Protein AF-B7R3P3-F1 (afdb_monomer)

Foldseek 3Di:
DFPLVLLLVLCVLLPAHSVLLSVLVVLCPPPLRVCQAVCLLPPPLNVQLLLVQLVVDDQVVSLVVQLVVCVPDDPVSNVQSNCQPHPPHPSNNVSLVVLCVVPNNSSSLSSLSVVLLVVLLVCVLLLDDLVRSCVLLQNDDDDDDDDRSSNVSNCVSCVSSVNSVSCNVCVVVSSVSSCVRDPDDPVSVVVSVLLNVLLVLLVVQQFQWKAWPQDIDGSSVRLVVVQVVLVPPLKTKMWTFHQQQKWFFDADPLDTDCWTAGPVGPGTDHVVVSCVVQDVVVQKDKHWDDDPSRGIMMTITHIDMDRDSCVSNVVVVVVPDDD

pLDDT: mean 86.65, std 12.47, range [34.06, 96.94]

Radius of gyration: 23.01 Å; Cα contacts (8 Å, |Δi|>4): 439; chains: 1; bounding box: 55×38×65 Å

Structure (mmCIF, N/CA/C/O backbone):
data_AF-B7R3P3-F1
#
_entry.id   AF-B7R3P3-F1
#
loop_
_atom_site.group_PDB
_atom_site.id
_atom_site.type_symbol
_atom_site.label_atom_id
_atom_site.label_alt_id
_atom_site.label_comp_id
_atom_site.label_asym_id
_atom_site.label_entity_id
_atom_site.label_seq_id
_atom_site.pdbx_PDB_ins_code
_atom_site.Cartn_x
_atom_site.Cartn_y
_atom_site.Cartn_z
_atom_site.occupancy
_atom_site.B_iso_or_equiv
_atom_site.auth_seq_id
_atom_site.auth_comp_id
_atom_site.auth_asym_id
_atom_site.auth_atom_id
_atom_site.pdbx_PDB_model_num
ATOM 1 N N . MET A 1 1 ? -7.051 -6.362 -10.552 1.00 58.44 1 MET A N 1
ATOM 2 C CA . MET A 1 1 ? -6.124 -5.939 -11.603 1.00 58.44 1 MET A CA 1
ATOM 3 C C . MET A 1 1 ? -6.941 -5.209 -12.633 1.00 58.44 1 MET A C 1
ATOM 5 O O . MET A 1 1 ? -7.932 -5.800 -13.081 1.00 58.44 1 MET A O 1
ATOM 9 N N . PRO A 1 2 ? -6.604 -3.967 -12.997 1.00 58.88 2 PRO A N 1
ATOM 10 C CA . PRO A 1 2 ? -7.243 -3.290 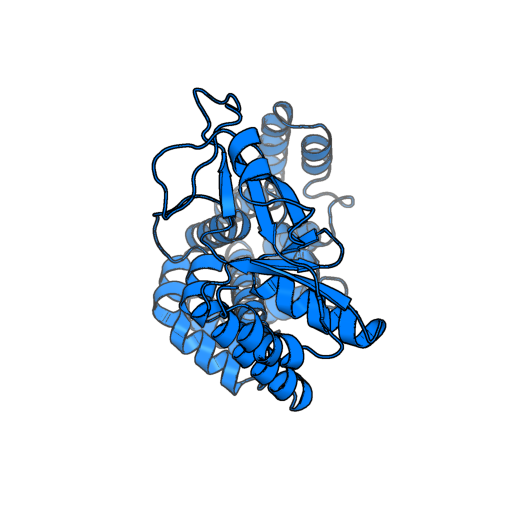-14.110 1.00 58.88 2 PRO A CA 1
ATOM 11 C C . PRO A 1 2 ? -7.157 -4.142 -15.381 1.00 58.88 2 PRO A C 1
ATOM 13 O O . PRO A 1 2 ? -6.350 -5.060 -15.488 1.00 58.88 2 PRO A O 1
ATOM 16 N N . SER A 1 3 ? -8.040 -3.911 -16.352 1.00 80.44 3 SER A N 1
ATOM 17 C CA . SER A 1 3 ? -7.885 -4.589 -17.647 1.00 80.44 3 SER A CA 1
ATOM 18 C C . SER A 1 3 ? -6.592 -4.131 -18.329 1.00 80.44 3 SER A C 1
ATOM 20 O O . SER A 1 3 ? -6.292 -2.940 -18.249 1.00 80.44 3 SER A O 1
ATOM 22 N N . HIS A 1 4 ? -5.934 -4.995 -19.109 1.00 85.25 4 HIS A N 1
ATOM 23 C CA . HIS A 1 4 ? -4.805 -4.611 -19.981 1.00 85.25 4 HIS A CA 1
ATOM 24 C C . HIS A 1 4 ? -5.123 -3.388 -20.852 1.00 85.25 4 HIS A C 1
ATOM 26 O O . HIS A 1 4 ? -4.283 -2.523 -21.058 1.00 85.25 4 HIS A O 1
ATOM 32 N N . LYS A 1 5 ? -6.388 -3.223 -21.266 1.00 87.94 5 LYS A N 1
ATOM 33 C CA . LYS A 1 5 ? -6.864 -2.019 -21.971 1.00 87.94 5 LYS A CA 1
ATOM 34 C C . LYS A 1 5 ? -6.666 -0.719 -21.175 1.00 87.94 5 LYS A C 1
ATOM 36 O O . LYS A 1 5 ? -6.380 0.320 -21.761 1.00 87.94 5 LYS A O 1
ATOM 41 N N . LEU A 1 6 ? -6.853 -0.761 -19.856 1.00 90.25 6 LEU A N 1
ATOM 42 C CA . LEU A 1 6 ? -6.687 0.395 -18.973 1.00 90.25 6 LEU A CA 1
ATOM 43 C C . LEU A 1 6 ? -5.205 0.706 -18.786 1.00 90.25 6 LEU A C 1
ATOM 45 O O . LEU A 1 6 ? -4.818 1.864 -18.899 1.00 90.25 6 LEU A O 1
ATOM 49 N N . HIS A 1 7 ? -4.384 -0.313 -18.541 1.00 90.94 7 HIS A N 1
ATOM 50 C CA . HIS A 1 7 ? -2.937 -0.142 -18.448 1.00 90.94 7 HIS A CA 1
ATOM 51 C C . HIS A 1 7 ? -2.347 0.403 -19.744 1.00 90.94 7 HIS A C 1
ATOM 53 O O . HIS A 1 7 ? -1.647 1.405 -19.691 1.00 90.94 7 HIS A O 1
ATOM 59 N N . ARG A 1 8 ? -2.726 -0.156 -20.901 1.00 93.38 8 ARG A N 1
ATOM 60 C CA . ARG A 1 8 ? -2.336 0.356 -22.220 1.00 93.38 8 ARG A CA 1
ATOM 61 C C . ARG A 1 8 ? -2.688 1.831 -22.393 1.00 93.38 8 ARG A C 1
ATOM 63 O O . ARG A 1 8 ? -1.812 2.618 -22.727 1.00 93.38 8 ARG A O 1
ATOM 70 N N . LYS A 1 9 ? -3.940 2.216 -22.113 1.00 94.94 9 LYS A N 1
ATOM 71 C CA . LYS A 1 9 ? -4.385 3.618 -22.204 1.00 94.94 9 LYS A CA 1
ATOM 72 C C . LYS A 1 9 ? -3.489 4.543 -21.376 1.00 94.94 9 LYS A C 1
ATOM 74 O O . LYS A 1 9 ? -3.059 5.582 -21.857 1.00 94.94 9 LYS A O 1
ATOM 79 N N . TRP A 1 10 ? -3.234 4.185 -20.119 1.00 95.69 10 TRP A N 1
ATOM 80 C CA . TRP A 1 10 ? -2.447 5.032 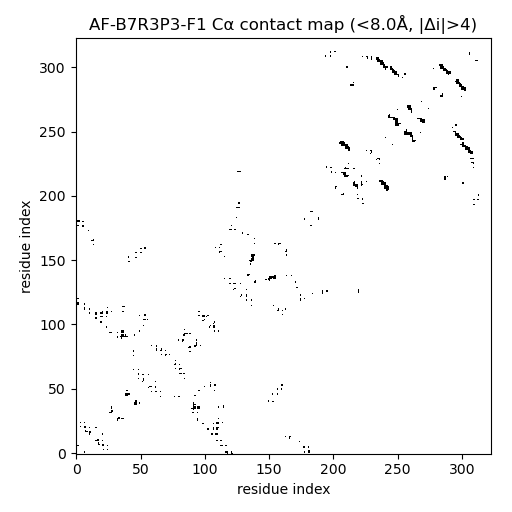-19.221 1.00 95.69 10 TRP A CA 1
ATOM 81 C C . TRP A 1 10 ? -0.946 4.977 -19.501 1.00 95.69 10 TRP A C 1
ATOM 83 O O . TRP A 1 10 ? -0.253 5.948 -19.221 1.00 95.69 10 TRP A O 1
ATOM 93 N N . ALA A 1 11 ? -0.451 3.888 -20.086 1.00 95.94 11 ALA A N 1
ATOM 94 C CA . ALA A 1 11 ? 0.900 3.799 -20.617 1.00 95.94 11 ALA A CA 1
ATOM 95 C C . ALA A 1 11 ? 1.095 4.783 -21.774 1.00 95.94 11 ALA A C 1
ATOM 97 O O . ALA A 1 11 ? 2.008 5.602 -21.706 1.00 95.94 11 ALA A O 1
ATOM 98 N N . GLU A 1 12 ? 0.188 4.780 -22.754 1.00 96.94 12 GLU A N 1
ATOM 99 C CA . GLU A 1 12 ? 0.195 5.721 -23.883 1.00 96.94 12 GLU A CA 1
ATOM 100 C C . GLU A 1 12 ? 0.105 7.177 -23.393 1.00 96.94 12 GLU A C 1
ATOM 102 O O . GLU A 1 12 ? 0.920 8.012 -23.782 1.00 96.94 12 GLU A O 1
ATOM 107 N N . GLU A 1 13 ? -0.805 7.470 -22.458 1.00 96.94 13 GLU A N 1
ATOM 108 C CA . GLU A 1 13 ? -0.966 8.815 -21.880 1.00 96.94 13 GLU A CA 1
ATOM 109 C C . GLU A 1 13 ? 0.268 9.280 -21.083 1.00 96.94 13 GLU A C 1
ATOM 111 O O . GLU A 1 13 ? 0.555 10.474 -20.999 1.00 96.94 13 GLU A O 1
ATOM 116 N N . CYS A 1 14 ? 1.024 8.344 -20.504 1.00 95.75 14 CYS A N 1
ATOM 117 C CA . CYS A 1 14 ? 2.285 8.629 -19.823 1.00 95.75 14 CYS A CA 1
ATOM 118 C C . CYS A 1 14 ? 3.519 8.516 -20.739 1.00 95.75 14 CYS A C 1
ATOM 120 O O . CYS A 1 14 ? 4.644 8.591 -20.242 1.00 95.75 14 CYS A O 1
ATOM 122 N N . GLY A 1 15 ? 3.334 8.376 -22.056 1.00 96.31 15 GLY A N 1
ATOM 123 C CA . GLY A 1 15 ? 4.412 8.400 -23.047 1.00 96.31 15 GLY A CA 1
ATOM 124 C C . GLY A 1 15 ? 5.183 7.087 -23.212 1.00 96.31 15 GLY A C 1
ATOM 125 O O . GLY A 1 15 ? 6.331 7.118 -23.647 1.00 96.31 15 GLY A O 1
ATOM 126 N N . ILE A 1 16 ? 4.586 5.950 -22.854 1.00 96.81 16 ILE A N 1
ATOM 127 C CA . ILE A 1 16 ? 5.118 4.605 -23.113 1.00 96.81 16 ILE A CA 1
ATOM 128 C C . ILE A 1 16 ? 4.410 4.018 -24.335 1.00 96.81 16 ILE A C 1
ATOM 130 O O . ILE A 1 16 ? 3.199 4.190 -24.493 1.00 96.81 16 ILE A O 1
ATOM 134 N N . ASN A 1 17 ? 5.126 3.261 -25.169 1.00 96.62 17 ASN A N 1
ATOM 135 C CA . ASN A 1 17 ? 4.488 2.474 -26.219 1.00 96.62 17 ASN A CA 1
ATOM 136 C C . ASN A 1 17 ? 3.439 1.494 -25.636 1.00 96.62 17 ASN A C 1
ATOM 138 O O . ASN A 1 17 ? 3.751 0.633 -24.810 1.00 96.62 17 ASN A O 1
ATOM 142 N N . GLY A 1 18 ? 2.186 1.611 -26.086 1.00 93.69 18 GLY A N 1
ATOM 143 C CA . GLY A 1 18 ? 1.067 0.824 -25.563 1.00 93.69 18 GLY A CA 1
ATOM 144 C C . GLY A 1 18 ? 1.147 -0.682 -25.839 1.00 93.69 18 GLY A C 1
ATOM 145 O O . GLY A 1 18 ? 0.668 -1.470 -25.022 1.00 93.69 18 GLY A O 1
ATOM 146 N N . ASP A 1 19 ? 1.760 -1.100 -26.950 1.00 94.44 19 ASP A N 1
ATOM 147 C CA . ASP A 1 19 ? 1.953 -2.520 -27.267 1.00 94.44 19 ASP A CA 1
ATOM 148 C C . ASP A 1 19 ? 3.055 -3.125 -26.388 1.00 94.44 19 ASP A C 1
ATOM 150 O O . ASP A 1 19 ? 2.861 -4.198 -25.818 1.00 94.44 19 ASP A O 1
ATOM 154 N N . LEU A 1 20 ? 4.157 -2.394 -26.178 1.00 96.00 20 LEU A N 1
ATOM 155 C CA . LEU A 1 20 ? 5.205 -2.772 -25.224 1.00 96.00 20 LEU A CA 1
ATOM 156 C C . LEU A 1 20 ? 4.636 -2.908 -23.809 1.00 96.00 20 LEU A C 1
ATOM 158 O O . LEU A 1 20 ? 4.875 -3.914 -23.143 1.00 96.00 20 LEU A O 1
ATOM 162 N N . ALA A 1 21 ? 3.850 -1.928 -23.356 1.00 94.69 21 ALA A N 1
ATOM 163 C CA . ALA A 1 21 ? 3.221 -1.980 -22.040 1.00 94.69 21 ALA A CA 1
ATOM 164 C C . ALA A 1 21 ? 2.298 -3.198 -21.887 1.00 94.69 21 ALA A C 1
ATOM 166 O O . ALA A 1 21 ? 2.293 -3.841 -20.842 1.00 94.69 21 ALA A O 1
ATOM 167 N N . ASN A 1 22 ? 1.565 -3.555 -22.942 1.00 93.75 22 ASN A N 1
ATOM 168 C CA . ASN A 1 22 ? 0.698 -4.726 -22.950 1.00 93.75 22 ASN A CA 1
ATOM 169 C C . ASN A 1 22 ? 1.476 -6.058 -22.901 1.00 93.75 22 ASN A C 1
ATOM 171 O O . ASN A 1 22 ? 1.014 -7.001 -22.264 1.00 93.75 22 ASN A O 1
ATOM 175 N N . GLU A 1 23 ? 2.648 -6.160 -23.534 1.00 94.44 23 GLU A N 1
ATOM 176 C CA . GLU A 1 23 ? 3.504 -7.349 -23.384 1.00 94.44 23 GLU A CA 1
ATOM 177 C C . GLU A 1 23 ? 4.100 -7.445 -21.972 1.00 94.44 23 GLU A C 1
ATOM 179 O O . GLU A 1 23 ? 4.072 -8.512 -21.359 1.00 94.44 23 GLU A O 1
ATOM 184 N N . VAL A 1 24 ? 4.557 -6.322 -21.407 1.00 93.25 24 VAL A N 1
ATOM 185 C CA . VAL A 1 24 ? 5.049 -6.273 -20.020 1.00 93.25 24 VAL A CA 1
ATOM 186 C C . VAL A 1 24 ? 3.954 -6.669 -19.026 1.00 93.25 24 VAL A C 1
ATOM 188 O O . VAL A 1 24 ? 4.211 -7.450 -18.111 1.00 93.25 24 VAL A O 1
ATOM 191 N N . ASP A 1 25 ? 2.723 -6.201 -19.230 1.00 91.06 25 ASP A N 1
ATOM 192 C CA . ASP A 1 25 ? 1.561 -6.604 -18.436 1.00 91.06 25 ASP A CA 1
ATOM 193 C C . ASP A 1 25 ? 1.348 -8.119 -18.446 1.00 91.06 25 ASP A C 1
ATOM 195 O O . ASP A 1 25 ? 1.117 -8.707 -17.393 1.00 91.06 25 ASP A O 1
ATOM 199 N N . ARG A 1 26 ? 1.455 -8.774 -19.610 1.00 90.19 26 ARG A N 1
ATOM 200 C CA . ARG A 1 26 ? 1.297 -10.235 -19.714 1.00 90.19 26 ARG A CA 1
ATOM 201 C C . ARG A 1 26 ? 2.365 -10.990 -18.935 1.00 90.19 26 ARG A C 1
ATOM 203 O O . ARG A 1 26 ? 2.044 -11.994 -18.306 1.00 90.19 26 ARG A O 1
ATOM 210 N N . ILE A 1 27 ? 3.607 -10.508 -18.964 1.00 90.50 27 ILE A N 1
ATOM 211 C CA . ILE A 1 27 ? 4.714 -11.101 -18.203 1.00 90.50 27 ILE A CA 1
ATOM 212 C C . ILE A 1 27 ? 4.445 -10.990 -16.697 1.00 90.50 27 ILE A C 1
ATOM 214 O O . ILE A 1 27 ? 4.664 -11.944 -15.949 1.00 90.50 27 ILE A O 1
ATOM 218 N N . ILE A 1 28 ? 3.953 -9.832 -16.249 1.00 87.94 28 ILE A N 1
ATOM 219 C CA . ILE A 1 28 ? 3.660 -9.567 -14.835 1.00 87.94 28 ILE A CA 1
ATOM 220 C C . ILE A 1 28 ? 2.435 -10.353 -14.345 1.00 87.94 28 ILE A C 1
ATOM 222 O O . ILE A 1 28 ? 2.453 -10.875 -13.227 1.00 87.94 28 ILE A O 1
ATOM 226 N N . ASP A 1 29 ? 1.391 -10.436 -15.169 1.00 84.62 29 ASP A N 1
ATOM 227 C CA . ASP A 1 29 ? 0.107 -11.052 -14.823 1.00 84.62 29 ASP A CA 1
ATOM 228 C C . ASP A 1 29 ? 0.109 -12.581 -14.923 1.00 84.62 29 ASP A C 1
ATOM 230 O O . ASP A 1 29 ? -0.842 -13.222 -14.461 1.00 84.62 29 ASP A O 1
ATOM 234 N N . ASP A 1 30 ? 1.156 -13.186 -15.489 1.00 83.44 30 ASP A N 1
ATOM 235 C CA . ASP A 1 30 ? 1.338 -14.633 -15.418 1.00 83.44 30 ASP A CA 1
ATOM 236 C C . ASP A 1 30 ? 1.324 -15.080 -13.941 1.00 83.44 30 ASP A C 1
ATOM 238 O O . ASP A 1 30 ? 1.993 -14.505 -13.077 1.00 83.44 30 ASP A O 1
ATOM 242 N N . MET A 1 31 ? 0.510 -16.089 -13.607 1.00 58.00 31 MET A N 1
ATOM 243 C CA . MET A 1 31 ? 0.180 -16.445 -12.217 1.00 58.00 31 MET A CA 1
ATOM 244 C C . MET A 1 31 ? 1.405 -16.861 -11.387 1.00 58.00 31 MET A C 1
ATOM 246 O O . MET A 1 31 ? 1.372 -16.804 -10.157 1.00 58.00 31 MET A O 1
ATOM 250 N N . SER A 1 32 ? 2.484 -17.273 -12.051 1.00 65.94 32 SER A N 1
ATOM 251 C CA . SER A 1 32 ? 3.790 -17.578 -11.460 1.00 65.94 32 SER A CA 1
ATOM 252 C C . SER A 1 32 ? 4.524 -16.324 -10.941 1.00 65.94 32 SER A C 1
ATOM 254 O O . SER A 1 32 ? 5.420 -16.437 -10.097 1.00 65.94 32 SER A O 1
ATOM 256 N N . HIS A 1 33 ? 4.109 -15.130 -11.380 1.00 66.38 33 HIS A N 1
ATOM 257 C CA . HIS A 1 33 ? 4.806 -13.854 -11.216 1.00 66.38 33 HIS A CA 1
ATOM 258 C C . HIS A 1 33 ? 3.984 -12.757 -10.513 1.00 66.38 33 HIS A C 1
ATOM 260 O O . HIS A 1 33 ? 4.484 -11.664 -10.267 1.00 66.38 33 HIS A O 1
ATOM 266 N N . HIS A 1 34 ? 2.754 -13.027 -10.082 1.00 58.44 34 HIS A N 1
ATOM 267 C CA . HIS A 1 34 ? 1.864 -11.990 -9.536 1.00 58.44 34 HIS A CA 1
ATOM 268 C C . HIS A 1 34 ? 2.381 -11.296 -8.242 1.00 58.44 34 HIS A C 1
ATOM 270 O O . HIS A 1 34 ? 1.995 -10.173 -7.905 1.00 58.44 34 HIS A O 1
ATOM 276 N N . ASP A 1 35 ? 3.286 -11.932 -7.487 1.00 64.12 35 ASP A N 1
ATOM 277 C CA . ASP A 1 35 ? 3.964 -11.315 -6.330 1.00 64.12 35 ASP A CA 1
ATOM 278 C C . ASP A 1 35 ? 5.345 -10.730 -6.662 1.00 64.12 35 ASP A C 1
ATOM 280 O O . ASP A 1 35 ? 5.952 -10.048 -5.826 1.00 64.12 35 ASP A O 1
ATOM 284 N N . SER A 1 36 ? 5.811 -10.934 -7.895 1.00 64.31 36 SER A N 1
ATOM 285 C CA . SER A 1 36 ? 7.128 -10.543 -8.375 1.00 64.31 36 SER A CA 1
ATOM 286 C C . SER A 1 36 ? 7.368 -9.053 -8.200 1.00 64.31 36 SER A C 1
ATOM 288 O O . SER A 1 36 ? 8.380 -8.614 -7.658 1.00 64.31 36 SER A O 1
ATOM 290 N N . VAL A 1 37 ? 6.381 -8.250 -8.571 1.00 62.19 37 VAL A N 1
ATOM 291 C CA . VAL A 1 37 ? 6.596 -6.819 -8.745 1.00 62.19 37 VAL A CA 1
ATOM 292 C C . VAL A 1 37 ? 6.349 -6.017 -7.458 1.00 62.19 37 VAL A C 1
ATOM 294 O O . VAL A 1 37 ? 6.883 -4.922 -7.255 1.00 62.19 37 VAL A O 1
ATOM 297 N N . LYS A 1 38 ? 5.673 -6.626 -6.473 1.00 73.56 38 LYS A N 1
ATOM 298 C CA . LYS A 1 38 ? 5.589 -6.087 -5.103 1.00 73.56 38 LYS A CA 1
ATOM 299 C C . LYS A 1 38 ? 6.960 -5.982 -4.439 1.00 73.56 38 LYS A C 1
ATOM 301 O O . LYS A 1 38 ? 7.109 -5.182 -3.506 1.00 73.56 38 LYS A O 1
ATOM 306 N N . VAL A 1 39 ? 7.957 -6.748 -4.894 1.00 81.06 39 VAL A N 1
ATOM 307 C CA . VAL A 1 39 ? 9.317 -6.690 -4.345 1.00 81.06 39 VAL A CA 1
ATOM 308 C C . VAL A 1 39 ? 9.923 -5.295 -4.510 1.00 81.06 39 VAL A C 1
ATOM 310 O O . VAL A 1 39 ? 10.528 -4.797 -3.561 1.00 81.06 39 VAL A O 1
ATOM 313 N N . MET A 1 40 ? 9.649 -4.616 -5.634 1.00 79.06 40 MET A N 1
ATOM 314 C CA . MET A 1 40 ? 10.183 -3.281 -5.936 1.00 79.06 40 MET A CA 1
ATOM 315 C C . MET A 1 40 ? 9.715 -2.230 -4.928 1.00 79.06 40 MET A C 1
ATOM 317 O O . MET A 1 40 ? 10.439 -1.303 -4.596 1.00 79.06 40 MET A O 1
ATOM 321 N N . ILE A 1 41 ? 8.507 -2.387 -4.388 1.00 79.62 41 ILE A N 1
ATOM 322 C CA . ILE A 1 41 ? 7.941 -1.430 -3.432 1.00 79.62 41 ILE A CA 1
ATOM 323 C C . ILE A 1 41 ? 8.250 -1.836 -1.980 1.00 79.62 41 ILE A C 1
ATOM 325 O O . ILE A 1 41 ? 8.344 -0.999 -1.072 1.00 79.62 41 ILE A O 1
ATOM 329 N N . THR A 1 42 ? 8.393 -3.133 -1.710 1.00 79.88 42 THR A N 1
ATOM 330 C CA . THR A 1 42 ? 8.513 -3.660 -0.341 1.00 79.88 42 THR A CA 1
ATOM 331 C C . THR A 1 42 ? 9.960 -3.840 0.121 1.00 79.88 42 THR A C 1
ATOM 333 O O . THR A 1 42 ? 10.229 -3.647 1.314 1.00 79.88 42 THR A O 1
ATOM 336 N N . ASN A 1 43 ? 10.905 -4.085 -0.791 1.00 85.56 43 ASN A N 1
ATOM 337 C CA . ASN A 1 43 ? 12.324 -4.281 -0.501 1.00 85.56 43 ASN A CA 1
ATOM 338 C C . ASN A 1 43 ? 13.171 -3.116 -1.045 1.00 85.56 43 ASN A C 1
ATOM 340 O O . ASN A 1 43 ? 13.179 -2.832 -2.235 1.00 85.56 43 ASN A O 1
ATOM 344 N N . MET A 1 44 ? 13.917 -2.452 -0.158 1.00 84.62 44 MET A N 1
ATOM 345 C CA . MET A 1 44 ? 14.724 -1.274 -0.501 1.00 84.62 44 MET A CA 1
ATOM 346 C C . MET A 1 44 ? 15.895 -1.592 -1.442 1.00 84.62 44 MET A C 1
ATOM 348 O O . MET A 1 44 ? 16.223 -0.765 -2.281 1.00 84.62 44 MET A O 1
ATOM 352 N N . ILE A 1 45 ? 16.508 -2.776 -1.324 1.00 90.19 45 ILE A N 1
ATOM 353 C CA . ILE A 1 45 ? 17.605 -3.192 -2.214 1.00 90.19 45 ILE A CA 1
ATOM 354 C C . ILE A 1 45 ? 17.067 -3.475 -3.617 1.00 90.19 45 ILE A C 1
ATOM 356 O O . ILE A 1 45 ? 17.673 -3.048 -4.589 1.00 90.19 45 ILE A O 1
ATOM 360 N N . ALA A 1 46 ? 15.914 -4.143 -3.715 1.00 91.00 46 ALA A N 1
ATOM 361 C CA . ALA A 1 46 ? 15.244 -4.386 -4.992 1.00 91.00 46 ALA A CA 1
ATOM 362 C C . ALA A 1 46 ? 14.837 -3.073 -5.679 1.00 91.00 46 ALA A C 1
ATOM 364 O O . ALA A 1 46 ? 15.106 -2.885 -6.858 1.00 91.00 46 ALA A O 1
ATOM 365 N N . MET A 1 47 ? 14.246 -2.144 -4.919 1.00 91.81 47 MET A N 1
ATOM 366 C CA . MET A 1 47 ? 13.888 -0.813 -5.411 1.00 91.81 47 MET A CA 1
ATOM 367 C C . MET A 1 47 ? 15.100 -0.066 -5.978 1.00 91.81 47 MET A C 1
ATOM 369 O O . MET A 1 47 ? 15.053 0.427 -7.098 1.00 91.81 47 MET A O 1
ATOM 373 N N . GLU A 1 48 ? 16.189 0.006 -5.209 1.00 93.00 48 GLU A N 1
ATOM 374 C CA . GLU A 1 48 ? 17.405 0.708 -5.628 1.00 93.00 48 GLU A CA 1
ATOM 375 C C . GLU A 1 48 ? 18.050 0.040 -6.848 1.00 93.00 48 GLU A C 1
ATOM 377 O O . GLU A 1 48 ? 18.567 0.728 -7.724 1.00 93.00 48 GLU A O 1
ATOM 382 N N . ALA A 1 49 ? 17.979 -1.290 -6.947 1.00 94.69 49 ALA A N 1
ATOM 383 C CA . ALA A 1 49 ? 18.436 -2.009 -8.128 1.00 94.69 49 ALA A CA 1
ATOM 384 C C . ALA A 1 49 ? 17.648 -1.600 -9.383 1.00 94.69 49 ALA A C 1
ATOM 386 O O . ALA A 1 49 ? 18.252 -1.258 -10.393 1.00 94.69 49 ALA A O 1
ATOM 387 N N . VAL A 1 50 ? 16.314 -1.558 -9.300 1.00 94.44 50 VAL A N 1
ATOM 388 C CA . VAL A 1 50 ? 15.438 -1.133 -10.409 1.00 94.44 50 VAL A CA 1
ATOM 389 C C . VAL A 1 50 ? 15.741 0.302 -10.834 1.00 94.44 50 VAL A C 1
ATOM 391 O O . VAL A 1 50 ? 15.888 0.575 -12.021 1.00 94.44 50 VAL A O 1
ATOM 394 N N . VAL A 1 51 ? 15.881 1.219 -9.874 1.00 95.12 51 VAL A N 1
ATOM 395 C CA . VAL A 1 51 ? 16.197 2.626 -10.165 1.00 95.12 51 VAL A CA 1
ATOM 396 C C . VAL A 1 51 ? 17.527 2.756 -10.901 1.00 95.12 51 VAL A C 1
ATOM 398 O O . VAL A 1 51 ? 17.637 3.509 -11.863 1.00 95.12 51 VAL A O 1
ATOM 401 N N . ARG A 1 52 ? 18.545 1.996 -10.499 1.00 96.56 52 ARG A N 1
ATOM 402 C CA . ARG A 1 52 ? 19.840 2.036 -11.183 1.00 96.56 52 ARG A CA 1
ATOM 403 C C . ARG A 1 52 ? 19.802 1.408 -12.574 1.00 96.56 52 ARG A C 1
ATOM 405 O O . ARG A 1 52 ? 20.473 1.923 -13.462 1.00 96.56 52 ARG A O 1
ATOM 412 N N . LEU A 1 53 ? 18.985 0.375 -12.793 1.00 96.50 53 LEU A N 1
ATOM 413 C CA . LEU A 1 53 ? 18.738 -0.138 -14.146 1.00 96.50 53 LEU A CA 1
ATOM 414 C C . LEU A 1 53 ? 18.094 0.939 -15.033 1.00 96.50 53 LEU A C 1
ATOM 416 O O . LEU A 1 53 ? 18.515 1.127 -16.170 1.00 96.50 53 LEU A O 1
ATOM 420 N N . ILE A 1 54 ? 17.132 1.705 -14.503 1.00 96.12 54 ILE A N 1
ATOM 421 C CA . ILE A 1 54 ? 16.503 2.832 -15.220 1.00 96.12 54 ILE A CA 1
ATOM 422 C C . ILE A 1 54 ? 17.524 3.918 -15.572 1.00 96.12 54 ILE A C 1
ATOM 424 O O . ILE A 1 54 ? 17.467 4.487 -16.660 1.00 96.12 54 ILE A O 1
ATOM 428 N N . ARG A 1 55 ? 18.489 4.170 -14.683 1.00 96.31 55 ARG A N 1
ATOM 429 C CA . ARG A 1 55 ? 19.607 5.099 -14.913 1.00 96.31 55 ARG A CA 1
ATOM 430 C C . ARG A 1 55 ? 20.687 4.543 -15.853 1.00 96.31 55 ARG A C 1
ATOM 432 O O . ARG A 1 55 ? 21.669 5.234 -16.106 1.00 96.31 55 ARG A O 1
ATOM 439 N N . GLY A 1 56 ? 20.515 3.324 -16.369 1.00 94.62 56 GLY A N 1
ATOM 440 C CA . GLY A 1 56 ? 21.410 2.710 -17.350 1.00 94.62 56 GLY A CA 1
ATOM 441 C C . GLY A 1 56 ? 22.632 2.003 -16.760 1.00 94.62 56 GLY A C 1
ATOM 442 O O . GLY A 1 56 ? 23.572 1.720 -17.496 1.00 94.62 56 GLY A O 1
ATOM 443 N N . ASN A 1 57 ? 22.657 1.719 -15.454 1.00 96.44 57 ASN A N 1
ATOM 444 C CA . ASN A 1 57 ? 23.728 0.911 -14.869 1.00 96.44 57 ASN A CA 1
ATOM 445 C C . ASN A 1 57 ? 23.569 -0.572 -15.237 1.00 96.44 57 ASN A C 1
ATOM 447 O O . ASN A 1 57 ? 22.450 -1.083 -15.290 1.00 96.44 57 ASN A O 1
ATOM 451 N N . SER A 1 58 ? 24.692 -1.275 -15.411 1.00 95.06 58 SER A N 1
ATOM 452 C CA . SER A 1 58 ? 24.681 -2.723 -15.637 1.00 95.06 58 SER A CA 1
ATOM 453 C C . SER A 1 58 ? 24.253 -3.489 -14.370 1.00 95.06 58 SER A C 1
ATOM 455 O O . SER A 1 58 ? 24.519 -3.028 -13.250 1.00 95.06 58 SER A O 1
ATOM 457 N N . PRO A 1 59 ? 23.611 -4.666 -14.496 1.00 94.56 59 PRO A N 1
ATOM 458 C CA . PRO A 1 59 ? 23.301 -5.529 -13.353 1.00 94.56 59 PRO A CA 1
ATOM 459 C C . PRO A 1 59 ? 24.516 -5.822 -12.455 1.00 94.56 59 PRO A C 1
ATOM 461 O O . PRO A 1 59 ? 24.387 -5.865 -11.226 1.00 94.56 59 PRO A O 1
ATOM 464 N N . GLU A 1 60 ? 25.699 -5.979 -13.049 1.00 94.44 60 GLU A N 1
ATOM 465 C CA . GLU A 1 60 ? 26.967 -6.247 -12.372 1.00 94.44 60 GLU A CA 1
ATOM 466 C C . GLU A 1 60 ? 27.397 -5.065 -11.492 1.00 94.44 60 GLU A C 1
ATOM 468 O O . GLU A 1 60 ? 27.613 -5.247 -10.287 1.00 94.44 60 GLU A O 1
ATOM 473 N N . ASP A 1 61 ? 27.422 -3.848 -12.049 1.00 96.38 61 ASP A N 1
ATOM 474 C CA . ASP A 1 61 ? 27.792 -2.625 -11.320 1.00 96.38 61 ASP A CA 1
ATOM 475 C C . ASP A 1 61 ? 26.826 -2.353 -10.162 1.00 96.38 61 ASP A C 1
ATOM 477 O O . ASP A 1 61 ? 27.214 -1.975 -9.047 1.00 96.38 61 ASP A O 1
ATOM 481 N N . ILE A 1 62 ? 25.531 -2.565 -10.414 1.00 96.06 62 ILE A N 1
ATOM 482 C CA . ILE A 1 62 ? 24.476 -2.415 -9.413 1.00 96.06 62 ILE A CA 1
ATOM 483 C C . ILE A 1 62 ? 24.715 -3.382 -8.261 1.00 96.06 62 ILE A C 1
ATOM 485 O O . ILE A 1 62 ? 24.702 -2.973 -7.094 1.00 96.06 62 ILE A O 1
ATOM 489 N N . LYS A 1 63 ? 24.946 -4.659 -8.574 1.00 95.06 63 LYS A N 1
ATOM 490 C CA . LYS A 1 63 ? 25.183 -5.700 -7.577 1.00 95.06 63 LYS A CA 1
ATOM 491 C C . LYS A 1 63 ? 26.417 -5.398 -6.739 1.00 95.06 63 LYS A C 1
ATOM 493 O O . LYS A 1 63 ? 26.342 -5.489 -5.512 1.00 95.06 63 LYS A O 1
ATOM 498 N N . GLU A 1 64 ? 27.527 -5.010 -7.361 1.00 95.44 64 GLU A N 1
ATOM 499 C CA . GLU A 1 64 ? 28.755 -4.662 -6.646 1.00 95.44 64 GLU A CA 1
ATOM 500 C C . GLU A 1 64 ? 28.531 -3.475 -5.698 1.00 95.44 64 GLU A C 1
ATOM 502 O O . GLU A 1 64 ? 28.843 -3.543 -4.501 1.00 95.44 64 GLU A O 1
ATOM 507 N N . SER A 1 65 ? 27.916 -2.406 -6.206 1.00 95.44 65 SER A N 1
ATOM 508 C CA . SER A 1 65 ? 27.649 -1.196 -5.432 1.00 95.44 65 SER A CA 1
ATOM 509 C C . SER A 1 65 ? 26.716 -1.470 -4.247 1.00 95.44 65 SER A C 1
ATOM 511 O O . SER A 1 65 ? 27.012 -1.086 -3.109 1.00 95.44 65 SER A O 1
ATOM 513 N N . LEU A 1 66 ? 25.623 -2.206 -4.472 1.00 93.94 66 LEU A N 1
ATOM 514 C CA . LEU A 1 66 ? 24.676 -2.583 -3.422 1.00 93.94 66 LEU A CA 1
ATOM 515 C C . LEU A 1 66 ? 25.294 -3.545 -2.410 1.00 93.94 66 LEU A C 1
ATOM 517 O O . LEU A 1 66 ? 25.025 -3.426 -1.213 1.00 93.94 66 LEU A O 1
ATOM 521 N N . LEU A 1 67 ? 26.169 -4.455 -2.840 1.00 93.69 67 LEU A N 1
ATOM 522 C CA . LEU A 1 67 ? 26.900 -5.332 -1.934 1.00 93.69 67 LEU A CA 1
ATOM 523 C C . LEU A 1 67 ? 27.844 -4.531 -1.031 1.00 93.69 67 LEU A C 1
ATOM 525 O O . LEU A 1 67 ? 27.869 -4.772 0.181 1.00 93.69 67 LEU A O 1
ATOM 529 N N . ARG A 1 68 ? 28.568 -3.547 -1.579 1.00 93.88 68 ARG A N 1
ATOM 530 C CA . ARG A 1 68 ? 29.421 -2.636 -0.801 1.00 93.88 68 ARG A CA 1
ATOM 531 C C . ARG A 1 68 ? 28.601 -1.841 0.215 1.00 93.88 68 ARG A C 1
ATOM 533 O O . ARG A 1 68 ? 28.964 -1.833 1.391 1.00 93.88 68 ARG A O 1
ATOM 540 N N . LEU A 1 69 ? 27.483 -1.248 -0.204 1.00 89.44 69 LEU A N 1
ATOM 541 C CA . LEU A 1 69 ? 26.585 -0.499 0.683 1.00 89.44 69 LEU A CA 1
ATOM 542 C C . LEU A 1 69 ? 25.979 -1.391 1.774 1.00 89.44 69 LEU A C 1
ATOM 544 O O . LEU A 1 69 ? 25.946 -1.003 2.941 1.00 89.44 69 LEU A O 1
ATOM 548 N N . SER A 1 70 ? 25.581 -2.620 1.430 1.00 91.12 70 SER A N 1
ATOM 549 C CA . SER A 1 70 ? 24.961 -3.580 2.355 1.00 91.12 70 SER A CA 1
ATOM 550 C C . SER A 1 70 ? 25.850 -3.967 3.546 1.00 91.12 70 SER A C 1
ATOM 552 O O . SER A 1 70 ? 25.351 -4.504 4.537 1.00 91.12 70 SER A O 1
ATOM 554 N N . LYS A 1 71 ? 27.163 -3.687 3.496 1.00 91.00 71 LYS A N 1
ATOM 555 C CA . LYS A 1 71 ? 28.083 -3.926 4.619 1.00 91.00 71 LYS A CA 1
ATOM 556 C C . LYS A 1 71 ? 27.697 -3.128 5.869 1.00 91.00 71 LYS A C 1
ATOM 558 O O . LYS A 1 71 ? 27.923 -3.634 6.963 1.00 91.00 71 LYS A O 1
ATOM 563 N N . MET A 1 72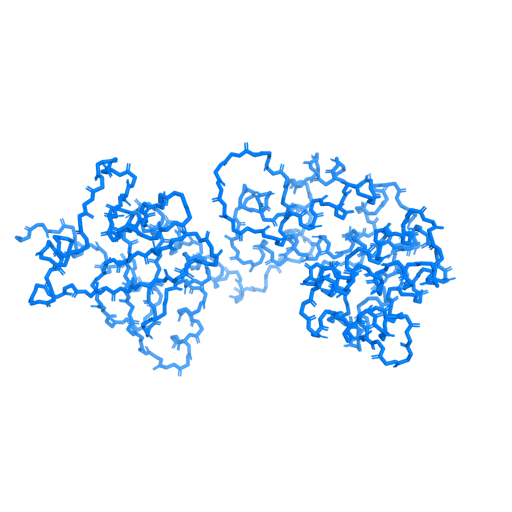 ? 27.052 -1.971 5.704 1.00 89.25 72 MET A N 1
ATOM 564 C CA . MET A 1 72 ? 26.581 -1.102 6.793 1.00 89.25 72 MET A CA 1
ATOM 565 C C . MET A 1 72 ? 25.203 -1.500 7.358 1.00 89.25 72 MET A C 1
ATOM 567 O O . MET A 1 72 ? 24.699 -0.850 8.268 1.00 89.25 72 MET A O 1
ATOM 571 N N . PHE A 1 73 ? 24.574 -2.550 6.820 1.00 86.44 73 PHE A N 1
ATOM 572 C CA . PHE A 1 73 ? 23.211 -2.962 7.163 1.00 86.44 73 PHE A CA 1
ATOM 573 C C . PHE A 1 73 ? 23.174 -4.374 7.778 1.00 86.44 73 PHE A C 1
ATOM 575 O O . PHE A 1 73 ? 24.158 -5.116 7.693 1.00 86.44 73 PHE A O 1
ATOM 582 N N . PRO A 1 74 ? 22.039 -4.784 8.384 1.00 87.75 74 PRO A N 1
ATOM 583 C CA . PRO A 1 74 ? 21.901 -6.110 8.978 1.00 87.75 74 PRO A CA 1
ATOM 584 C C . PRO A 1 74 ? 22.136 -7.261 7.983 1.00 87.75 74 PRO A C 1
ATOM 586 O O . PRO A 1 74 ? 21.947 -7.129 6.771 1.00 87.75 74 PRO A O 1
ATOM 589 N N . ASN A 1 75 ? 22.510 -8.434 8.508 1.00 86.81 75 ASN A N 1
ATOM 590 C CA . ASN A 1 75 ? 22.945 -9.593 7.715 1.00 86.81 75 ASN A CA 1
ATOM 591 C C . ASN A 1 75 ? 21.949 -10.048 6.635 1.00 86.81 75 ASN A C 1
ATOM 593 O O . ASN A 1 75 ? 22.369 -10.543 5.591 1.00 86.81 75 ASN A O 1
ATOM 597 N N . ASN A 1 76 ? 20.644 -9.893 6.854 1.00 85.94 76 ASN A N 1
ATOM 598 C CA . ASN A 1 76 ? 19.624 -10.236 5.861 1.00 85.94 76 ASN A CA 1
ATOM 599 C C . ASN A 1 76 ? 19.690 -9.337 4.612 1.00 85.94 76 ASN A C 1
ATOM 601 O O . ASN A 1 76 ? 19.549 -9.846 3.504 1.00 85.94 76 ASN A O 1
ATOM 605 N N . VAL A 1 77 ? 19.973 -8.039 4.771 1.00 86.00 77 VAL A N 1
ATOM 606 C CA . VAL A 1 77 ? 20.154 -7.093 3.654 1.00 86.00 77 VAL A CA 1
ATOM 607 C C . VAL A 1 77 ? 21.369 -7.495 2.820 1.00 86.00 77 VAL A C 1
ATOM 609 O O . VAL A 1 77 ? 21.290 -7.576 1.597 1.00 86.00 77 VAL A O 1
ATOM 612 N N . ARG A 1 78 ? 22.476 -7.838 3.487 1.00 89.00 78 ARG A N 1
ATOM 613 C CA . ARG A 1 78 ? 23.703 -8.313 2.834 1.00 89.00 78 ARG A CA 1
ATOM 614 C C . ARG A 1 78 ? 23.500 -9.638 2.100 1.00 89.00 78 ARG A C 1
ATOM 616 O O . ARG A 1 78 ? 24.003 -9.804 0.993 1.00 89.00 78 ARG A O 1
ATOM 623 N N . LYS A 1 79 ? 22.767 -10.584 2.698 1.00 90.88 79 LYS A N 1
ATOM 624 C CA . LYS A 1 79 ? 22.405 -11.850 2.039 1.00 90.88 79 LYS A CA 1
ATOM 625 C C . LYS A 1 79 ? 21.596 -11.598 0.768 1.00 90.88 79 LYS A C 1
ATOM 627 O O . LYS A 1 79 ? 21.908 -12.203 -0.248 1.00 90.88 79 LYS A O 1
ATOM 632 N N . TYR A 1 80 ? 20.630 -10.681 0.819 1.00 90.56 80 TYR A N 1
ATOM 633 C CA . TYR A 1 80 ? 19.823 -10.317 -0.343 1.00 90.56 80 TYR A CA 1
ATOM 634 C C . TYR A 1 80 ? 20.665 -9.674 -1.457 1.00 90.56 80 TYR A C 1
ATOM 636 O O . TYR A 1 80 ? 20.610 -10.115 -2.597 1.00 90.56 80 TYR A O 1
ATOM 644 N N . ALA A 1 81 ? 21.531 -8.709 -1.127 1.00 92.25 81 ALA A N 1
ATOM 645 C CA . ALA A 1 81 ? 22.416 -8.079 -2.113 1.00 92.25 81 ALA A CA 1
ATOM 646 C C . ALA A 1 81 ? 23.350 -9.086 -2.822 1.00 92.25 81 ALA A C 1
ATOM 648 O O . ALA A 1 81 ? 23.627 -8.940 -4.007 1.00 92.25 81 ALA A O 1
ATOM 649 N N . LYS A 1 82 ? 23.809 -10.143 -2.130 1.00 92.88 82 LYS A N 1
ATOM 650 C CA . LYS A 1 82 ? 24.662 -11.191 -2.729 1.00 92.88 82 LYS A CA 1
ATOM 651 C C . LYS A 1 82 ? 23.954 -12.021 -3.803 1.00 92.88 82 LYS A C 1
ATOM 653 O O . LYS A 1 82 ? 24.606 -12.450 -4.754 1.00 92.88 82 LYS A O 1
ATOM 658 N N . ILE A 1 83 ? 22.660 -12.281 -3.625 1.00 94.06 83 ILE A N 1
ATOM 659 C CA . ILE A 1 83 ? 21.865 -13.116 -4.540 1.00 94.06 83 ILE A CA 1
ATOM 660 C C . ILE A 1 83 ? 21.183 -12.303 -5.644 1.00 94.06 83 ILE A C 1
ATOM 662 O O . ILE A 1 83 ? 20.582 -12.905 -6.530 1.00 94.06 83 ILE A O 1
ATOM 666 N N . LEU A 1 84 ? 21.292 -10.971 -5.607 1.00 93.31 84 LEU A N 1
ATOM 667 C CA . LEU A 1 84 ? 20.691 -10.083 -6.595 1.00 93.31 84 LEU A CA 1
ATOM 668 C C . LEU A 1 84 ? 21.179 -10.434 -8.011 1.00 93.31 84 LEU A C 1
ATOM 670 O O . LEU A 1 84 ? 22.380 -10.664 -8.209 1.00 93.31 84 LEU A O 1
ATOM 674 N N . PHE A 1 85 ? 20.243 -10.495 -8.959 1.00 92.38 85 PHE A N 1
ATOM 675 C CA . PHE A 1 85 ? 20.463 -10.863 -10.363 1.00 92.38 85 PHE A CA 1
ATOM 676 C C . PHE A 1 85 ? 21.116 -12.241 -10.560 1.00 92.38 85 PHE A C 1
ATOM 678 O O . PHE A 1 85 ? 21.905 -12.441 -11.477 1.00 92.38 85 PHE A O 1
ATOM 685 N N . THR A 1 86 ? 20.819 -13.203 -9.682 1.00 92.38 86 THR A N 1
ATOM 686 C CA . THR A 1 86 ? 21.244 -14.608 -9.840 1.00 92.38 86 THR A CA 1
ATOM 687 C C . THR A 1 86 ? 20.042 -15.541 -9.929 1.00 92.38 86 THR A C 1
ATOM 689 O O . THR A 1 86 ? 18.925 -15.169 -9.572 1.00 92.38 86 THR A O 1
ATOM 692 N N . ASP A 1 87 ? 20.276 -16.811 -10.253 1.00 89.19 87 ASP A N 1
ATOM 693 C CA . ASP A 1 87 ? 19.237 -17.852 -10.216 1.00 89.19 87 ASP A CA 1
ATOM 694 C C . ASP A 1 87 ? 18.649 -18.085 -8.819 1.00 89.19 87 ASP A C 1
ATOM 696 O O . ASP A 1 87 ? 17.604 -18.718 -8.673 1.00 89.19 87 ASP A O 1
ATOM 700 N N . ARG A 1 88 ? 19.297 -17.567 -7.771 1.00 90.69 88 ARG A N 1
ATOM 701 C CA . ARG A 1 88 ? 18.800 -17.617 -6.390 1.00 90.69 88 ARG A CA 1
ATOM 702 C C . ARG A 1 88 ? 18.018 -16.373 -5.985 1.00 90.69 88 ARG A C 1
ATOM 704 O O . ARG A 1 88 ? 17.576 -16.307 -4.840 1.00 90.69 88 ARG A O 1
ATOM 711 N N . ASP A 1 89 ? 17.883 -15.389 -6.871 1.00 89.62 89 ASP A N 1
ATOM 712 C CA . ASP A 1 89 ? 17.098 -14.194 -6.592 1.00 89.62 89 ASP A CA 1
ATOM 713 C C . ASP A 1 89 ? 15.608 -14.542 -6.457 1.00 89.62 89 ASP A C 1
ATOM 715 O O . ASP A 1 89 ? 15.132 -15.607 -6.865 1.00 89.62 89 ASP A O 1
ATOM 719 N N . THR A 1 90 ? 14.861 -13.623 -5.865 1.00 88.44 90 THR A N 1
ATOM 720 C CA . THR A 1 90 ? 13.406 -13.695 -5.821 1.00 88.44 90 THR A CA 1
ATOM 721 C C . THR A 1 90 ? 12.835 -13.748 -7.230 1.00 88.44 90 THR A C 1
ATOM 723 O O . THR A 1 90 ? 13.331 -13.073 -8.132 1.00 88.44 90 THR A O 1
ATOM 726 N N . THR A 1 91 ? 11.737 -14.487 -7.402 1.00 87.69 91 THR A N 1
ATOM 727 C CA . THR A 1 91 ? 10.948 -14.493 -8.644 1.00 87.69 91 THR A CA 1
ATOM 728 C C . THR A 1 91 ? 10.672 -13.069 -9.136 1.00 87.69 91 THR A C 1
ATOM 730 O O . THR A 1 91 ? 10.818 -12.776 -10.315 1.00 87.69 91 THR A O 1
ATOM 733 N N . GLY A 1 92 ? 10.432 -12.156 -8.188 1.00 87.75 92 GLY A N 1
ATOM 734 C CA . GLY A 1 92 ? 10.353 -10.718 -8.407 1.00 87.75 92 GLY A CA 1
ATOM 735 C C . GLY A 1 92 ? 11.442 -10.100 -9.240 1.00 87.75 92 GLY A C 1
ATOM 736 O O . GLY A 1 92 ? 11.189 -9.552 -10.309 1.00 87.75 92 GLY A O 1
ATOM 737 N N . MET A 1 93 ? 12.659 -10.180 -8.733 1.00 91.00 93 MET A N 1
ATOM 738 C CA . MET A 1 93 ? 13.788 -9.566 -9.406 1.00 91.00 93 MET A CA 1
ATOM 739 C C . MET A 1 93 ? 14.189 -10.301 -10.681 1.00 91.00 93 MET A C 1
ATOM 741 O O . MET A 1 93 ? 14.726 -9.659 -11.578 1.00 91.00 93 MET A O 1
ATOM 745 N N . LYS A 1 94 ? 13.896 -11.603 -10.799 1.00 91.31 94 LYS A N 1
ATOM 746 C CA . LYS A 1 94 ? 14.097 -12.346 -12.051 1.00 91.31 94 LYS A CA 1
ATOM 747 C C . LYS A 1 94 ? 13.218 -11.800 -13.173 1.00 91.31 94 LYS A C 1
ATOM 749 O O . LYS A 1 94 ? 13.751 -11.457 -14.217 1.00 91.31 94 LYS A O 1
ATOM 754 N N . VAL A 1 95 ? 11.923 -11.621 -12.910 1.00 91.62 95 VAL A N 1
ATOM 755 C CA . VAL A 1 95 ? 10.974 -11.035 -13.873 1.00 91.62 95 VAL A CA 1
ATOM 756 C C . VAL A 1 95 ? 11.374 -9.609 -14.247 1.00 91.62 95 VAL A C 1
ATOM 758 O O . VAL A 1 95 ? 11.370 -9.243 -15.414 1.00 91.62 95 VAL A O 1
ATOM 761 N N . ILE A 1 96 ? 11.786 -8.797 -13.269 1.00 92.25 96 ILE A N 1
ATOM 762 C CA . ILE A 1 96 ? 12.288 -7.442 -13.540 1.00 92.25 96 ILE A CA 1
ATOM 763 C C . ILE A 1 96 ? 13.532 -7.460 -14.429 1.00 92.25 96 ILE A C 1
ATOM 765 O O . ILE A 1 96 ? 13.635 -6.645 -15.344 1.00 92.25 96 ILE A O 1
ATOM 769 N N . LYS A 1 97 ? 14.470 -8.377 -14.171 1.00 92.50 97 LYS A N 1
ATOM 770 C CA . LYS A 1 97 ? 15.662 -8.531 -15.005 1.00 92.50 97 LYS A CA 1
ATOM 771 C C . LYS A 1 97 ? 15.283 -8.967 -16.421 1.00 92.50 97 LYS A C 1
ATOM 773 O O . LYS A 1 97 ? 15.780 -8.378 -17.364 1.00 92.50 97 LYS A O 1
ATOM 778 N N . GLU A 1 98 ? 14.378 -9.929 -16.568 1.00 93.44 98 GLU A N 1
ATOM 779 C CA . GLU A 1 98 ? 13.890 -10.400 -17.870 1.00 93.44 98 GLU A CA 1
ATOM 780 C C . GLU A 1 98 ? 13.224 -9.279 -18.681 1.00 93.44 98 GLU A C 1
ATOM 782 O O . GLU A 1 98 ? 13.529 -9.099 -19.861 1.00 93.44 98 GLU A O 1
ATOM 787 N N . ILE A 1 99 ? 12.378 -8.467 -18.038 1.00 94.81 99 ILE A N 1
ATOM 788 C CA . ILE A 1 99 ? 11.767 -7.286 -18.660 1.00 94.81 99 ILE A CA 1
ATOM 789 C C . ILE A 1 99 ? 12.846 -6.297 -19.118 1.00 94.81 99 ILE A C 1
ATOM 791 O O . ILE A 1 99 ? 12.756 -5.772 -20.226 1.00 94.81 99 ILE A O 1
ATOM 795 N N . TYR A 1 100 ? 13.867 -6.047 -18.293 1.00 95.50 100 TYR A N 1
ATOM 796 C CA . TYR A 1 100 ? 14.978 -5.167 -18.660 1.00 95.50 100 TYR A CA 1
ATOM 797 C C . TYR A 1 100 ? 15.815 -5.729 -19.814 1.00 95.50 100 TYR A C 1
ATOM 799 O O . TYR A 1 100 ? 16.118 -4.999 -20.751 1.00 95.50 100 TYR A O 1
ATOM 807 N N . ASP A 1 101 ? 16.163 -7.013 -19.778 1.00 95.50 101 ASP A N 1
ATOM 808 C CA . ASP A 1 101 ? 16.964 -7.652 -20.824 1.00 95.50 101 ASP A CA 1
ATOM 809 C C . ASP A 1 101 ? 16.222 -7.650 -22.176 1.00 95.50 101 ASP A C 1
ATOM 811 O O . ASP A 1 101 ? 16.850 -7.523 -23.225 1.00 95.50 101 ASP A O 1
ATOM 815 N N . THR A 1 102 ? 14.888 -7.758 -22.152 1.00 96.81 102 THR A N 1
ATOM 816 C CA . THR A 1 102 ? 14.050 -7.857 -23.360 1.00 96.81 102 THR A CA 1
ATOM 817 C C . THR A 1 102 ? 13.633 -6.492 -23.914 1.00 96.81 102 THR A C 1
ATOM 819 O O . THR A 1 102 ? 13.675 -6.271 -25.122 1.00 96.81 102 THR A O 1
ATOM 822 N N . TYR A 1 103 ? 13.222 -5.567 -23.042 1.00 96.88 103 TYR A N 1
ATOM 823 C CA . TYR A 1 103 ? 12.587 -4.292 -23.416 1.00 96.88 103 TYR A CA 1
ATOM 824 C C . TYR A 1 103 ? 13.335 -3.059 -22.884 1.00 96.88 103 TYR A C 1
ATOM 826 O O . TYR A 1 103 ? 12.871 -1.924 -23.029 1.00 96.88 103 TYR A O 1
ATOM 834 N N . GLY A 1 104 ? 14.481 -3.254 -22.234 1.00 96.69 104 GLY A N 1
ATOM 835 C CA . GLY A 1 104 ? 15.318 -2.184 -21.708 1.00 96.69 104 GLY A CA 1
ATOM 836 C C . GLY A 1 104 ? 14.635 -1.328 -20.640 1.00 96.69 104 GLY A C 1
ATOM 837 O O . GLY A 1 104 ? 13.770 -1.760 -19.873 1.00 96.69 104 GLY A O 1
ATOM 838 N N . VAL A 1 105 ? 15.044 -0.059 -20.595 1.00 96.88 105 VAL A N 1
ATOM 839 C CA . VAL A 1 105 ? 14.526 0.935 -19.643 1.00 96.88 105 VAL A CA 1
ATOM 840 C C . VAL A 1 105 ? 13.032 1.195 -19.849 1.00 96.88 105 VAL A C 1
ATOM 842 O O . VAL A 1 105 ? 12.313 1.409 -18.873 1.00 96.88 105 VAL A O 1
ATOM 845 N N . GLU A 1 106 ? 12.546 1.159 -21.091 1.00 96.88 106 GLU A N 1
ATOM 846 C CA . GLU A 1 106 ? 11.125 1.372 -21.383 1.00 96.88 106 GLU A CA 1
ATOM 847 C C . GLU A 1 106 ? 10.256 0.240 -20.811 1.00 96.88 106 GLU A C 1
ATOM 849 O O . GLU A 1 106 ? 9.226 0.514 -20.194 1.00 96.88 106 GLU A O 1
ATOM 854 N N . GLY A 1 107 ? 10.726 -1.011 -20.879 1.00 96.19 107 GLY A N 1
ATOM 855 C CA . GLY A 1 107 ? 10.091 -2.146 -20.202 1.00 96.19 107 GLY A CA 1
ATOM 856 C C . GLY A 1 107 ? 9.975 -1.969 -18.691 1.00 96.19 107 GLY A C 1
ATOM 857 O O . GLY A 1 107 ? 8.909 -2.173 -18.109 1.00 96.19 107 GLY A O 1
ATOM 858 N N . LEU A 1 108 ? 11.056 -1.535 -18.037 1.00 95.38 108 LEU A N 1
ATOM 859 C CA . LEU A 1 108 ? 11.043 -1.282 -16.591 1.00 95.38 108 LEU A CA 1
ATOM 860 C C . LEU A 1 108 ? 10.083 -0.160 -16.202 1.00 95.38 108 LEU A C 1
ATOM 862 O O . LEU A 1 108 ? 9.395 -0.245 -15.182 1.00 95.38 108 LEU A O 1
ATOM 866 N N . LYS A 1 109 ? 10.022 0.887 -17.023 1.00 96.44 109 LYS A N 1
ATOM 867 C CA . LYS A 1 109 ? 9.057 1.967 -16.863 1.00 96.44 109 LYS A CA 1
ATOM 868 C C . LYS A 1 109 ? 7.622 1.436 -16.962 1.00 96.44 109 LYS A C 1
ATOM 870 O O . LYS A 1 109 ? 6.827 1.696 -16.057 1.00 96.44 109 LYS A O 1
ATOM 875 N N . ALA A 1 110 ? 7.309 0.626 -17.974 1.00 95.44 110 ALA A N 1
ATOM 876 C CA . ALA A 1 110 ? 6.000 -0.018 -18.093 1.00 95.44 110 ALA A CA 1
ATOM 877 C C . ALA A 1 110 ? 5.660 -0.866 -16.853 1.00 95.44 110 ALA A C 1
ATOM 879 O O . ALA A 1 110 ? 4.573 -0.729 -16.291 1.00 95.44 110 ALA A O 1
ATOM 880 N N . ALA A 1 111 ? 6.621 -1.644 -16.344 1.00 94.00 111 ALA A N 1
ATOM 881 C CA . ALA A 1 111 ? 6.440 -2.458 -15.143 1.00 94.00 111 ALA A CA 1
ATOM 882 C C . ALA A 1 111 ? 6.156 -1.618 -13.885 1.00 94.00 111 ALA A C 1
ATOM 884 O O . ALA A 1 111 ? 5.308 -1.980 -13.068 1.00 94.00 111 ALA A O 1
ATOM 885 N N . ILE A 1 112 ? 6.831 -0.476 -13.710 1.00 93.75 112 ILE A N 1
ATOM 886 C CA . ILE A 1 112 ? 6.543 0.452 -12.605 1.00 93.75 112 ILE A CA 1
ATOM 887 C C . ILE A 1 112 ? 5.128 1.011 -12.730 1.00 93.75 112 ILE A C 1
ATOM 889 O O . ILE A 1 112 ? 4.390 1.027 -11.740 1.00 93.75 112 ILE A O 1
ATOM 893 N N . LEU A 1 113 ? 4.750 1.468 -13.926 1.00 94.44 113 LEU A N 1
ATOM 894 C CA . LEU A 1 113 ? 3.437 2.054 -14.161 1.00 94.44 113 LEU A CA 1
ATOM 895 C C . LEU A 1 113 ? 2.322 1.047 -13.864 1.00 94.44 113 LEU A C 1
ATOM 897 O O . LEU A 1 113 ? 1.403 1.382 -13.113 1.00 94.44 113 LEU A O 1
ATOM 901 N N . HIS A 1 114 ? 2.458 -0.185 -14.363 1.00 92.44 114 HIS A N 1
ATOM 902 C CA . HIS A 1 114 ? 1.562 -1.300 -14.063 1.00 92.44 114 HIS A CA 1
ATOM 903 C C . HIS A 1 114 ? 1.313 -1.404 -12.555 1.00 92.44 114 HIS A C 1
ATOM 905 O O . HIS A 1 114 ? 0.187 -1.269 -12.087 1.00 92.44 114 HIS A O 1
ATOM 911 N N . VAL A 1 115 ? 2.374 -1.540 -11.757 1.00 89.81 115 VAL A N 1
ATOM 912 C CA . VAL A 1 115 ? 2.259 -1.768 -10.305 1.00 89.81 115 VAL A CA 1
ATOM 913 C C . VAL A 1 115 ? 1.577 -0.616 -9.590 1.00 89.81 115 VAL A C 1
ATOM 915 O O . VAL A 1 115 ? 0.853 -0.821 -8.611 1.00 89.81 115 VAL A O 1
ATOM 918 N N . VAL A 1 116 ? 1.847 0.611 -10.029 1.00 91.75 116 VAL A N 1
ATOM 919 C CA . VAL A 1 116 ? 1.232 1.792 -9.437 1.00 91.75 116 VAL A CA 1
ATOM 920 C C . VAL A 1 116 ? -0.261 1.822 -9.744 1.00 91.75 116 VAL A C 1
ATOM 922 O O . VAL A 1 116 ? -1.042 2.032 -8.814 1.00 91.75 116 VAL A O 1
ATOM 925 N N . LEU A 1 117 ? -0.670 1.563 -10.988 1.00 92.62 117 LEU A N 1
ATOM 926 C CA . LEU A 1 117 ? -2.085 1.483 -11.371 1.00 92.62 117 LEU A CA 1
ATOM 927 C C . LEU A 1 117 ? -2.805 0.367 -10.609 1.00 92.62 117 LEU A C 1
ATOM 929 O O . LEU A 1 117 ? -3.883 0.583 -10.050 1.00 92.62 117 LEU A O 1
ATOM 933 N N . ASP A 1 118 ? -2.155 -0.782 -10.486 1.00 89.62 118 ASP A N 1
ATOM 934 C CA . ASP A 1 118 ? -2.653 -1.946 -9.768 1.00 89.62 118 ASP A CA 1
ATOM 935 C C . ASP A 1 118 ? -2.812 -1.655 -8.262 1.00 89.62 118 ASP A C 1
ATOM 937 O O . ASP A 1 118 ? -3.80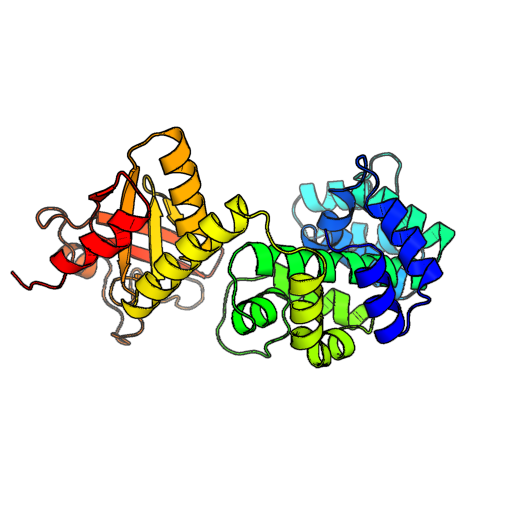4 -2.006 -7.615 1.00 89.62 118 ASP A O 1
ATOM 941 N N . TYR A 1 119 ? -1.874 -0.902 -7.680 1.00 89.75 119 TYR A N 1
ATOM 942 C CA . TYR A 1 119 ? -1.987 -0.440 -6.301 1.00 89.75 119 TYR A CA 1
ATOM 943 C C . TYR A 1 119 ? -3.078 0.625 -6.123 1.00 89.75 119 TYR A C 1
ATOM 945 O O . TYR A 1 119 ? -3.795 0.570 -5.122 1.00 89.75 119 TYR A O 1
ATOM 953 N N . ILE A 1 120 ? -3.253 1.555 -7.067 1.00 91.44 120 ILE A N 1
ATOM 954 C CA . ILE A 1 120 ? -4.351 2.537 -7.052 1.00 91.44 120 ILE A CA 1
ATOM 955 C C . ILE A 1 120 ? -5.702 1.814 -7.075 1.00 91.44 120 ILE A C 1
ATOM 957 O O . ILE A 1 120 ? -6.559 2.107 -6.237 1.00 91.44 120 ILE A O 1
ATOM 961 N N . GLU A 1 121 ? -5.874 0.830 -7.960 1.00 88.81 121 GLU A N 1
ATOM 962 C CA . GLU A 1 121 ? -7.076 -0.005 -8.016 1.00 88.81 121 GLU A CA 1
ATOM 963 C C . GLU A 1 121 ? -7.298 -0.719 -6.681 1.00 88.81 121 GLU A C 1
ATOM 965 O O . GLU A 1 121 ? -8.379 -0.629 -6.099 1.00 88.81 121 GLU A O 1
ATOM 970 N N . GLN A 1 122 ? -6.266 -1.357 -6.122 1.00 86.12 122 GLN A N 1
ATOM 971 C CA . GLN A 1 122 ? -6.372 -2.006 -4.816 1.00 86.12 122 GLN A CA 1
ATOM 972 C C . GLN A 1 122 ? -6.772 -1.036 -3.706 1.00 86.12 122 GLN A C 1
ATOM 974 O O . GLN A 1 122 ? -7.467 -1.445 -2.781 1.00 86.12 122 GLN A O 1
ATOM 979 N N . LEU A 1 123 ? -6.312 0.216 -3.726 1.00 87.00 123 LEU A N 1
ATOM 980 C CA . LEU A 1 123 ? -6.716 1.202 -2.729 1.00 87.00 123 LEU A CA 1
ATOM 981 C C . LEU A 1 123 ? -8.172 1.636 -2.928 1.00 87.00 123 LEU A C 1
ATOM 983 O O . LEU A 1 123 ? -8.927 1.698 -1.956 1.00 87.00 123 LEU A O 1
ATOM 987 N N . TYR A 1 124 ? -8.592 1.847 -4.172 1.00 86.19 124 TYR A N 1
ATOM 988 C CA . TYR A 1 124 ? -9.988 2.115 -4.499 1.00 86.19 124 TYR A CA 1
ATOM 989 C C . TYR A 1 124 ? -10.906 0.973 -4.027 1.00 86.19 124 TYR A C 1
ATOM 991 O O . TYR A 1 124 ? -11.850 1.200 -3.270 1.00 86.19 124 TYR A O 1
ATOM 999 N N . LEU A 1 125 ? -10.554 -0.275 -4.345 1.00 81.94 125 LEU A N 1
ATOM 1000 C CA . LEU A 1 125 ? -11.256 -1.488 -3.911 1.00 81.94 125 LEU A CA 1
ATOM 1001 C C . LEU A 1 125 ? -11.179 -1.743 -2.396 1.00 81.94 125 LEU A C 1
ATOM 1003 O O . LEU A 1 125 ? -11.739 -2.715 -1.896 1.00 81.94 125 LEU A O 1
ATOM 1007 N N . ARG A 1 126 ? -10.472 -0.901 -1.636 1.00 75.56 126 ARG A N 1
ATOM 1008 C CA . ARG A 1 126 ? -10.448 -0.917 -0.165 1.00 75.56 126 ARG A CA 1
ATOM 1009 C C . ARG A 1 126 ? -11.318 0.170 0.461 1.00 75.56 126 ARG A C 1
ATOM 1011 O O . ARG A 1 126 ? -11.354 0.243 1.687 1.00 75.56 126 ARG A O 1
ATOM 1018 N N . GLY A 1 127 ? -11.994 0.985 -0.348 1.00 75.56 127 GLY A N 1
ATOM 1019 C CA . GLY A 1 127 ? -12.810 2.105 0.122 1.00 75.56 127 GLY A CA 1
ATOM 1020 C C . GLY A 1 127 ? -11.984 3.322 0.542 1.00 75.56 127 GLY A C 1
ATOM 1021 O O . GLY A 1 127 ? -12.420 4.108 1.381 1.00 75.56 127 GLY A O 1
ATOM 1022 N N . TYR A 1 128 ? -10.763 3.474 0.021 1.00 81.31 128 TYR A N 1
ATOM 1023 C CA . TYR A 1 128 ? -10.021 4.714 0.228 1.00 81.31 128 TYR A CA 1
ATOM 1024 C C . TYR A 1 128 ? -10.572 5.816 -0.684 1.00 81.31 128 TYR A C 1
ATOM 1026 O O . TYR A 1 128 ? -10.836 5.590 -1.865 1.00 81.31 128 TYR A O 1
ATOM 1034 N N . ASP A 1 129 ? -10.750 7.009 -0.116 1.00 82.69 129 ASP A N 1
ATOM 1035 C CA . ASP A 1 129 ? -11.085 8.216 -0.871 1.00 82.69 129 ASP A CA 1
ATOM 1036 C C . ASP A 1 129 ? -9.875 8.720 -1.678 1.00 82.69 129 ASP A C 1
ATOM 1038 O O . ASP A 1 129 ? -8.744 8.266 -1.492 1.00 82.69 129 ASP A O 1
ATOM 1042 N N . ILE A 1 130 ? -10.115 9.637 -2.620 1.00 88.06 130 ILE A N 1
ATOM 1043 C CA . ILE A 1 130 ? -9.076 10.105 -3.545 1.00 88.06 130 ILE A CA 1
ATOM 1044 C C . ILE A 1 130 ? -7.898 10.775 -2.828 1.00 88.06 130 ILE A C 1
ATOM 1046 O O . ILE A 1 130 ? -6.752 10.581 -3.230 1.00 88.06 130 ILE A O 1
ATOM 1050 N N . ASP A 1 131 ? -8.158 11.516 -1.753 1.00 85.88 131 ASP A N 1
ATOM 1051 C CA . ASP A 1 131 ? -7.123 12.212 -0.989 1.00 85.88 131 ASP A CA 1
ATOM 1052 C C . ASP A 1 131 ? -6.230 11.230 -0.237 1.00 85.88 131 ASP A C 1
ATOM 1054 O O . ASP A 1 131 ? -5.004 11.371 -0.216 1.00 85.88 131 ASP A O 1
ATOM 1058 N N . GLU A 1 132 ? -6.835 10.204 0.352 1.00 84.44 132 GLU A N 1
ATOM 1059 C CA . GLU A 1 132 ? -6.126 9.117 1.001 1.00 84.44 132 GLU A CA 1
ATOM 1060 C C . GLU A 1 132 ? -5.352 8.279 -0.021 1.00 84.44 132 GLU A C 1
ATOM 1062 O O . GLU A 1 132 ? -4.205 7.925 0.242 1.00 84.44 132 GLU A O 1
ATOM 1067 N N . ILE A 1 133 ? -5.897 8.027 -1.217 1.00 89.56 133 ILE A N 1
ATOM 1068 C CA . ILE A 1 133 ? -5.152 7.388 -2.312 1.00 89.56 133 ILE A CA 1
ATOM 1069 C C . ILE A 1 133 ? -3.926 8.229 -2.671 1.00 89.56 133 ILE A C 1
ATOM 1071 O O . ILE A 1 133 ? -2.814 7.711 -2.561 1.00 89.56 133 ILE A O 1
ATOM 1075 N N . LYS A 1 134 ? -4.098 9.522 -2.996 1.00 90.62 134 LYS A N 1
ATOM 1076 C CA . LYS A 1 134 ? -3.003 10.467 -3.300 1.00 90.62 134 LYS A CA 1
ATOM 1077 C C . LYS A 1 134 ? -1.926 10.438 -2.208 1.00 90.62 134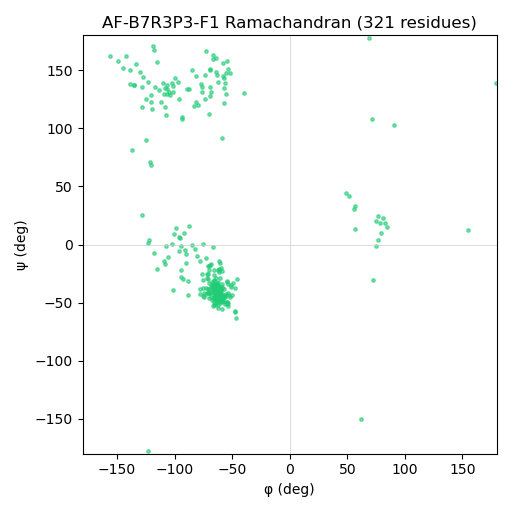 LYS A C 1
ATOM 1079 O O . LYS A 1 134 ? -0.738 10.359 -2.517 1.00 90.62 134 LYS A O 1
ATOM 1084 N N . ARG A 1 135 ? -2.319 10.425 -0.929 1.00 85.81 135 ARG A N 1
ATOM 1085 C CA . ARG A 1 135 ? -1.391 10.311 0.210 1.00 85.81 135 ARG A CA 1
ATOM 1086 C C . ARG A 1 135 ? -0.618 8.985 0.206 1.00 85.81 135 ARG A C 1
ATOM 1088 O O . ARG A 1 135 ? 0.591 8.982 0.421 1.00 85.81 135 ARG A O 1
ATOM 1095 N N . ARG A 1 136 ? -1.291 7.859 -0.043 1.00 86.56 136 ARG A N 1
ATOM 1096 C CA . ARG A 1 136 ? -0.709 6.502 -0.015 1.00 86.56 136 ARG A CA 1
ATOM 1097 C C . ARG A 1 136 ? 0.238 6.193 -1.170 1.00 86.56 136 ARG A C 1
ATOM 1099 O O . ARG A 1 136 ? 1.092 5.320 -1.019 1.00 86.56 136 ARG A O 1
ATOM 1106 N N . ILE A 1 137 ? 0.086 6.874 -2.304 1.00 89.69 137 ILE A N 1
ATOM 1107 C CA . ILE A 1 137 ? 1.023 6.800 -3.437 1.00 89.69 137 ILE A CA 1
ATOM 1108 C C . ILE A 1 137 ? 2.061 7.934 -3.431 1.00 89.69 137 ILE A C 1
ATOM 1110 O O . ILE A 1 137 ? 2.854 8.039 -4.356 1.00 89.69 137 ILE A O 1
ATOM 1114 N N . GLY A 1 138 ? 2.088 8.755 -2.373 1.00 86.12 138 GLY A N 1
ATOM 1115 C CA . GLY A 1 138 ? 3.116 9.778 -2.165 1.00 86.12 138 GLY A CA 1
ATOM 1116 C C . GLY A 1 138 ? 2.947 11.058 -2.993 1.00 86.12 138 GLY A C 1
ATOM 1117 O O . GLY A 1 138 ? 3.897 11.820 -3.122 1.00 86.12 138 GLY A O 1
ATOM 1118 N N . LEU A 1 139 ? 1.753 11.331 -3.528 1.00 82.62 139 LEU A N 1
ATOM 1119 C CA . LEU A 1 139 ? 1.489 12.506 -4.375 1.00 82.62 139 LEU A CA 1
ATOM 1120 C C . LEU A 1 139 ? 1.037 13.756 -3.608 1.00 82.62 139 LEU A C 1
ATOM 1122 O O . LEU A 1 139 ? 0.928 14.832 -4.190 1.00 82.62 139 LEU A O 1
ATOM 1126 N N . ARG A 1 140 ? 0.768 13.650 -2.302 1.00 75.69 140 ARG A N 1
ATOM 1127 C CA . ARG A 1 140 ? 0.446 14.809 -1.458 1.00 75.69 140 ARG A CA 1
ATOM 1128 C C . ARG A 1 140 ? 1.731 15.317 -0.794 1.00 75.69 140 ARG A C 1
ATOM 1130 O O . ARG A 1 140 ? 2.286 14.627 0.058 1.00 75.69 140 ARG A O 1
ATOM 1137 N N . GLY A 1 141 ? 2.198 16.493 -1.224 1.00 52.03 141 GLY A N 1
ATOM 1138 C CA . GLY A 1 141 ? 3.406 17.161 -0.722 1.00 52.03 141 GLY A CA 1
ATOM 1139 C C . GLY A 1 141 ? 3.396 17.377 0.797 1.00 52.03 141 GLY A C 1
ATOM 1140 O O . GLY A 1 141 ? 2.339 17.531 1.405 1.00 52.03 141 GLY A O 1
ATOM 1141 N N . LEU A 1 142 ? 4.589 17.331 1.393 1.00 49.22 142 LEU A N 1
ATOM 1142 C CA . LEU A 1 142 ? 4.878 17.300 2.830 1.00 49.22 142 LEU A CA 1
ATOM 1143 C C . LEU A 1 142 ? 3.995 18.201 3.712 1.00 49.22 142 LEU A C 1
ATOM 1145 O O . LEU A 1 142 ? 3.956 19.407 3.518 1.00 49.22 142 LEU A O 1
ATOM 1149 N N . LEU A 1 143 ? 3.449 17.619 4.782 1.00 38.56 143 LEU A N 1
ATOM 1150 C CA . LEU A 1 143 ? 3.496 18.096 6.176 1.00 38.56 143 LEU A CA 1
ATOM 1151 C C . LEU A 1 143 ? 2.702 17.088 7.020 1.00 38.56 143 LEU A C 1
ATOM 1153 O O . LEU A 1 143 ? 1.652 16.619 6.597 1.00 38.56 143 LEU A O 1
ATOM 1157 N N . TRP A 1 144 ? 3.212 16.767 8.208 1.00 39.59 144 TRP A N 1
ATOM 1158 C CA . TRP A 1 144 ? 2.758 15.734 9.158 1.00 39.59 144 TRP A CA 1
ATOM 1159 C C . TRP A 1 144 ? 3.388 14.349 8.980 1.00 39.59 144 TRP A C 1
ATOM 1161 O O . TRP A 1 144 ? 3.072 13.547 8.104 1.00 39.59 144 TRP A O 1
ATOM 1171 N N . GLY A 1 145 ? 4.340 14.101 9.880 1.00 39.25 145 GLY A N 1
ATOM 1172 C CA . GLY A 1 145 ? 5.203 12.942 9.895 1.00 39.25 145 GLY A CA 1
ATOM 1173 C C . GLY A 1 145 ? 4.507 11.614 10.179 1.00 39.25 145 GLY A C 1
ATOM 1174 O O . GLY A 1 145 ? 3.466 11.525 10.820 1.00 39.25 145 GLY A O 1
ATOM 1175 N N . ALA A 1 146 ? 5.229 10.569 9.771 1.00 38.62 146 ALA A N 1
ATOM 1176 C CA . ALA A 1 146 ? 4.947 9.155 9.981 1.00 38.62 146 ALA A CA 1
ATOM 1177 C C . ALA A 1 146 ? 3.773 8.593 9.164 1.00 38.62 146 ALA A C 1
ATOM 1179 O O . ALA A 1 146 ? 2.615 8.739 9.529 1.00 38.62 146 ALA A O 1
ATOM 1180 N N . SER A 1 147 ? 4.090 7.768 8.159 1.00 43.53 147 SER A N 1
ATOM 1181 C CA . SER A 1 147 ? 3.885 6.306 8.278 1.00 43.53 147 SER A CA 1
ATOM 1182 C C . SER A 1 147 ? 3.708 5.558 6.957 1.00 43.53 147 SER A C 1
ATOM 1184 O O . SER A 1 147 ? 3.396 4.374 7.007 1.00 43.53 147 SER A O 1
ATOM 1186 N N . GLU A 1 148 ? 3.981 6.136 5.786 1.00 59.22 148 GLU A N 1
ATOM 1187 C CA . GLU A 1 148 ? 3.926 5.344 4.550 1.00 59.22 148 GLU A CA 1
ATOM 1188 C C . GLU A 1 148 ? 5.249 5.347 3.801 1.00 59.22 148 GLU A C 1
ATOM 1190 O O . GLU A 1 148 ? 5.347 5.850 2.691 1.00 59.22 148 GLU A O 1
ATOM 1195 N N . ARG A 1 149 ? 6.242 4.641 4.374 1.00 73.88 149 ARG A N 1
ATOM 1196 C CA . ARG A 1 149 ? 7.466 4.217 3.656 1.00 73.88 149 ARG A CA 1
ATOM 1197 C C . ARG A 1 149 ? 7.136 3.624 2.283 1.00 73.88 149 ARG A C 1
ATOM 1199 O O . ARG A 1 149 ? 7.941 3.690 1.372 1.00 73.88 149 ARG A O 1
ATOM 1206 N N . LYS A 1 150 ? 5.955 3.013 2.147 1.00 83.31 150 LYS A N 1
ATOM 1207 C CA . LYS A 1 150 ? 5.437 2.514 0.876 1.00 83.31 150 LYS A CA 1
ATOM 1208 C C . LYS A 1 150 ? 5.148 3.644 -0.125 1.00 83.31 150 LYS A C 1
ATOM 1210 O O . LYS A 1 150 ? 5.585 3.539 -1.261 1.00 83.31 150 LYS A O 1
ATOM 1215 N N . GLY A 1 151 ? 4.445 4.698 0.291 1.00 86.25 151 GLY A N 1
ATOM 1216 C CA . GLY A 1 151 ? 4.115 5.846 -0.557 1.00 86.25 151 GLY A CA 1
ATOM 1217 C C . GLY A 1 151 ? 5.343 6.649 -0.977 1.00 86.25 151 GLY A C 1
ATOM 1218 O O . GLY A 1 151 ? 5.448 7.010 -2.139 1.00 86.25 151 GLY A O 1
ATOM 1219 N N . GLU A 1 152 ? 6.313 6.838 -0.077 1.00 85.25 152 GLU A N 1
ATOM 1220 C CA . GLU A 1 152 ? 7.603 7.478 -0.402 1.00 85.25 152 GLU A CA 1
ATOM 1221 C C . GLU A 1 152 ? 8.352 6.709 -1.499 1.00 85.25 152 GLU A C 1
ATOM 1223 O O . GLU A 1 152 ? 8.807 7.296 -2.475 1.00 85.25 152 GLU A O 1
ATOM 1228 N N . ARG A 1 153 ? 8.418 5.377 -1.380 1.00 87.50 153 ARG A N 1
ATOM 1229 C CA . ARG A 1 153 ? 9.046 4.515 -2.392 1.00 87.50 153 ARG A CA 1
ATOM 1230 C C . ARG A 1 153 ? 8.309 4.546 -3.726 1.00 87.50 153 ARG A C 1
ATOM 1232 O O . ARG A 1 153 ? 8.953 4.541 -4.764 1.00 87.50 153 ARG A O 1
ATOM 1239 N N . ILE A 1 154 ? 6.976 4.580 -3.700 1.00 91.25 154 ILE A N 1
ATOM 1240 C CA . ILE A 1 154 ? 6.168 4.704 -4.919 1.00 91.25 154 ILE A CA 1
ATOM 1241 C C . ILE A 1 154 ? 6.415 6.055 -5.589 1.00 91.25 154 ILE A C 1
ATOM 1243 O O . ILE A 1 154 ? 6.663 6.077 -6.787 1.00 91.25 154 ILE A O 1
ATOM 1247 N N . SER A 1 155 ? 6.402 7.158 -4.833 1.00 91.31 155 SER A N 1
ATOM 1248 C CA . SER A 1 155 ? 6.716 8.485 -5.376 1.00 91.31 155 SER A CA 1
ATOM 1249 C C . SER A 1 155 ? 8.111 8.513 -5.987 1.00 91.31 155 SER A C 1
ATOM 1251 O O . SER A 1 155 ? 8.264 9.014 -7.092 1.00 91.31 155 SER A O 1
ATOM 1253 N N . TYR A 1 156 ? 9.106 7.932 -5.313 1.00 91.62 156 TYR A N 1
ATOM 1254 C CA . TYR A 1 156 ? 10.469 7.858 -5.833 1.00 91.62 156 TYR A CA 1
ATOM 1255 C C . TYR A 1 156 ? 10.549 7.049 -7.135 1.00 91.62 156 TYR A C 1
ATOM 1257 O O . TYR A 1 156 ? 11.102 7.525 -8.117 1.00 91.62 156 TYR A O 1
ATOM 1265 N N . LEU A 1 157 ? 9.924 5.868 -7.196 1.00 92.94 157 LEU A N 1
ATOM 1266 C CA . LEU A 1 157 ? 9.855 5.082 -8.435 1.00 92.94 157 LEU A CA 1
ATOM 1267 C C . LEU A 1 157 ? 9.143 5.840 -9.565 1.00 92.94 157 LEU A C 1
ATOM 1269 O O . LEU A 1 157 ? 9.581 5.783 -10.708 1.00 92.94 157 LEU A O 1
ATOM 1273 N N . LEU A 1 158 ? 8.065 6.564 -9.252 1.00 94.50 158 LEU A N 1
ATOM 1274 C CA . LEU A 1 158 ? 7.348 7.398 -10.217 1.00 94.50 158 LEU A CA 1
ATOM 1275 C C . LEU A 1 158 ? 8.189 8.580 -10.713 1.00 94.50 158 LEU A C 1
ATOM 1277 O O . LEU A 1 158 ? 8.044 8.968 -11.868 1.00 94.50 158 LEU A O 1
ATOM 1281 N N . GLU A 1 159 ? 9.034 9.167 -9.866 1.00 94.94 159 GLU A N 1
ATOM 1282 C CA . GLU A 1 159 ? 9.974 10.227 -10.252 1.00 94.94 159 GLU A CA 1
ATOM 1283 C C . GLU A 1 159 ? 11.034 9.686 -11.205 1.00 94.94 159 GLU A C 1
ATOM 1285 O O . GLU A 1 159 ? 11.177 10.205 -12.308 1.00 94.94 159 GLU A O 1
ATOM 1290 N N . GLU A 1 160 ? 11.702 8.598 -10.823 1.00 95.25 160 GLU A N 1
ATOM 1291 C CA . GLU A 1 160 ? 12.761 7.975 -11.624 1.00 95.25 160 GLU A CA 1
ATOM 1292 C C . GLU A 1 160 ? 12.236 7.442 -12.965 1.00 95.25 160 GLU A C 1
ATOM 1294 O O . GLU A 1 160 ? 12.917 7.522 -13.985 1.00 95.25 160 GLU A O 1
ATOM 1299 N N . ALA A 1 161 ? 10.999 6.942 -12.996 1.00 95.38 161 ALA A N 1
ATOM 1300 C CA . ALA A 1 161 ? 10.362 6.485 -14.227 1.00 95.38 161 ALA A CA 1
ATOM 1301 C C . ALA A 1 161 ? 9.822 7.632 -15.110 1.00 95.38 161 ALA A C 1
ATOM 1303 O O . ALA A 1 161 ? 9.537 7.402 -16.285 1.00 95.38 161 ALA A O 1
ATOM 1304 N N . GLY A 1 162 ? 9.706 8.858 -14.579 1.00 96.25 162 GLY A N 1
ATOM 1305 C CA . GLY A 1 162 ? 9.153 10.018 -15.289 1.00 96.25 162 GLY A CA 1
ATOM 1306 C C . GLY A 1 162 ? 7.619 10.106 -15.290 1.00 96.25 162 GLY A C 1
ATOM 1307 O O . GLY A 1 162 ? 7.044 10.825 -16.099 1.00 96.25 162 GLY A O 1
ATOM 1308 N N . PHE A 1 163 ? 6.934 9.401 -14.385 1.00 96.38 163 PHE A N 1
ATOM 1309 C CA . PHE A 1 163 ? 5.467 9.301 -14.350 1.00 96.38 163 PHE A CA 1
ATOM 1310 C C . PHE A 1 163 ? 4.785 10.089 -13.244 1.00 96.38 163 PHE A C 1
ATOM 1312 O O . PHE A 1 163 ? 3.560 10.216 -13.268 1.00 96.38 163 PHE A O 1
ATOM 1319 N N . LYS A 1 164 ? 5.532 10.627 -12.273 1.00 94.25 164 LYS A N 1
ATOM 1320 C CA . LYS A 1 164 ? 4.934 11.336 -11.131 1.00 94.25 164 LYS A CA 1
ATOM 1321 C C . LYS A 1 164 ? 3.955 12.416 -11.577 1.00 94.25 164 LYS A C 1
ATOM 1323 O O . LYS A 1 164 ? 2.851 12.502 -11.039 1.00 94.25 164 LYS A O 1
ATOM 1328 N N . GLU A 1 165 ? 4.331 13.209 -12.573 1.00 94.12 165 GLU A N 1
ATOM 1329 C CA . GLU A 1 165 ? 3.477 14.278 -13.071 1.00 94.12 165 GLU A CA 1
ATOM 1330 C C . GLU A 1 165 ? 2.254 13.738 -13.826 1.00 94.12 165 GLU A C 1
ATOM 1332 O O . GLU A 1 165 ? 1.131 14.137 -13.514 1.00 94.12 165 GLU A O 1
ATOM 1337 N N . CYS A 1 166 ? 2.454 12.765 -14.725 1.00 96.56 166 CYS A N 1
ATOM 1338 C CA . CYS A 1 166 ? 1.376 12.094 -15.458 1.00 96.56 166 CYS A CA 1
ATOM 1339 C C . CYS A 1 166 ? 0.305 11.536 -14.506 1.00 96.56 166 CYS A C 1
ATOM 1341 O O . CYS A 1 166 ? -0.873 11.874 -14.631 1.00 96.56 166 CYS A O 1
ATOM 1343 N N . ILE A 1 167 ? 0.707 10.748 -13.500 1.00 96.12 167 ILE A N 1
ATOM 1344 C CA . ILE A 1 167 ? -0.226 10.176 -12.518 1.00 96.12 167 ILE A CA 1
ATOM 1345 C C . ILE A 1 167 ? -0.898 11.276 -11.695 1.00 96.12 167 ILE A C 1
ATOM 1347 O O . ILE A 1 167 ? -2.104 11.216 -11.468 1.00 96.12 167 ILE A O 1
ATOM 1351 N N . THR A 1 168 ? -0.151 12.291 -11.251 1.00 93.50 168 THR A N 1
ATOM 1352 C CA . THR A 1 168 ? -0.706 13.370 -10.416 1.00 93.50 168 THR A CA 1
ATOM 1353 C C . THR A 1 168 ? -1.807 14.135 -11.133 1.00 93.50 168 THR A C 1
ATOM 1355 O O . THR A 1 168 ? -2.877 14.327 -10.553 1.00 93.50 168 THR A O 1
ATOM 1358 N N . ARG A 1 169 ? -1.570 14.542 -12.386 1.00 95.06 169 ARG A N 1
ATOM 1359 C CA . ARG A 1 169 ? -2.556 15.292 -13.174 1.00 95.06 169 ARG A CA 1
ATOM 1360 C C . ARG A 1 169 ? -3.795 14.449 -13.489 1.00 95.06 169 ARG A C 1
ATOM 1362 O O . ARG A 1 169 ? -4.895 14.986 -13.546 1.00 95.06 169 ARG A O 1
ATOM 1369 N N . ASN A 1 170 ? -3.628 13.134 -13.637 1.00 96.62 170 ASN A N 1
ATOM 1370 C CA . ASN A 1 170 ? -4.670 12.256 -14.163 1.00 96.62 170 ASN A CA 1
ATOM 1371 C C . ASN A 1 170 ? -5.357 11.337 -13.141 1.00 96.62 170 ASN A C 1
ATOM 1373 O O . ASN A 1 170 ? -6.283 10.615 -13.508 1.00 96.62 170 ASN A O 1
ATOM 1377 N N . ILE A 1 171 ? -4.968 11.349 -11.863 1.00 95.12 171 ILE A N 1
ATOM 1378 C CA . ILE A 1 171 ? -5.458 10.391 -10.851 1.00 95.12 171 ILE A CA 1
ATOM 1379 C C . ILE A 1 171 ? -6.989 10.315 -10.742 1.00 95.12 171 ILE A C 1
ATOM 1381 O O . ILE A 1 171 ? -7.543 9.243 -10.503 1.00 95.12 171 ILE A O 1
ATOM 1385 N N . GLU A 1 172 ? -7.699 11.424 -10.945 1.00 94.62 172 GLU A N 1
ATOM 1386 C CA . GLU A 1 172 ? -9.166 11.440 -10.872 1.00 94.62 172 GLU A CA 1
ATOM 1387 C C . GLU A 1 172 ? -9.801 10.711 -12.064 1.00 94.62 172 GLU A C 1
ATOM 1389 O O . GLU A 1 172 ? -10.785 9.983 -11.904 1.00 94.62 172 GLU A O 1
ATOM 1394 N N . ILE A 1 173 ? -9.201 10.867 -13.247 1.00 96.50 173 ILE A N 1
ATOM 1395 C CA . ILE A 1 173 ? -9.609 10.202 -14.486 1.00 96.50 173 ILE A CA 1
ATOM 1396 C C . ILE A 1 173 ? -9.230 8.718 -14.417 1.00 96.50 173 ILE A C 1
ATOM 1398 O O . ILE A 1 173 ? -10.074 7.875 -14.708 1.00 96.50 173 ILE A O 1
ATOM 1402 N N . ILE A 1 174 ? -8.031 8.385 -13.921 1.00 94.81 174 ILE A N 1
ATOM 1403 C CA . ILE A 1 174 ? -7.599 7.001 -13.657 1.00 94.81 174 ILE A CA 1
ATOM 1404 C C . ILE A 1 174 ? -8.628 6.290 -12.772 1.00 94.81 174 ILE A C 1
ATOM 1406 O O . ILE A 1 174 ? -9.110 5.208 -13.103 1.00 94.81 174 ILE A O 1
ATOM 1410 N N . LEU A 1 175 ? -9.025 6.912 -11.658 1.00 92.00 175 LEU A N 1
ATOM 1411 C CA . LEU A 1 175 ? -10.017 6.338 -10.748 1.00 92.00 175 LEU A CA 1
ATOM 1412 C C . LEU A 1 175 ? -11.399 6.202 -11.388 1.00 92.00 175 LEU A C 1
ATOM 1414 O O . LEU A 1 175 ? -12.130 5.265 -11.068 1.00 92.00 175 LEU A O 1
ATOM 1418 N N . ARG A 1 176 ? -11.778 7.126 -12.275 1.00 91.81 176 ARG A N 1
ATOM 1419 C CA . ARG A 1 176 ? -13.016 7.027 -13.051 1.00 91.81 176 ARG A CA 1
ATOM 1420 C C . ARG A 1 176 ? -12.967 5.831 -14.008 1.00 91.81 176 ARG A C 1
ATOM 1422 O O . ARG A 1 176 ? -13.912 5.050 -14.026 1.00 91.81 176 ARG A O 1
ATOM 1429 N N . ASP A 1 177 ? -11.870 5.641 -14.731 1.00 92.62 177 ASP A N 1
ATOM 1430 C CA . ASP A 1 177 ? -11.695 4.506 -15.645 1.00 92.62 177 ASP A CA 1
ATOM 1431 C C . ASP A 1 177 ? -11.673 3.163 -14.906 1.00 92.62 177 ASP A C 1
ATOM 1433 O O . ASP A 1 177 ? -12.277 2.188 -15.358 1.00 92.62 177 ASP A O 1
ATOM 1437 N N . ILE A 1 178 ? -11.028 3.106 -13.736 1.00 89.88 178 ILE A N 1
ATOM 1438 C CA . ILE A 1 178 ? -11.036 1.918 -12.871 1.00 89.88 178 ILE A CA 1
ATOM 1439 C C . ILE A 1 178 ? -12.477 1.564 -12.475 1.00 89.88 178 ILE A C 1
ATOM 1441 O O . ILE A 1 178 ? -12.889 0.413 -12.611 1.00 89.88 178 ILE A O 1
ATOM 1445 N N . LYS A 1 179 ? -13.271 2.561 -12.060 1.00 85.19 179 LYS A N 1
ATOM 1446 C CA . LYS A 1 179 ? -14.688 2.375 -11.700 1.00 85.19 179 LYS A CA 1
ATOM 1447 C C . LYS A 1 179 ? -15.525 1.823 -12.855 1.00 85.19 179 LYS A C 1
ATOM 1449 O O . LYS A 1 179 ? -16.392 0.989 -12.616 1.00 85.19 179 LYS A O 1
ATOM 1454 N N . PHE A 1 180 ? -15.284 2.288 -14.082 1.00 84.88 180 PHE A N 1
ATOM 1455 C CA . PHE A 1 180 ? -16.034 1.847 -15.261 1.00 84.88 180 PHE A CA 1
ATOM 1456 C C . PHE A 1 180 ? -15.598 0.476 -15.787 1.00 84.88 180 PHE A C 1
ATOM 1458 O O . PHE A 1 180 ? -16.440 -0.298 -16.231 1.00 84.88 180 PHE A O 1
ATOM 1465 N N . SER A 1 181 ? -14.298 0.176 -15.762 1.00 80.06 181 SER A N 1
ATOM 1466 C CA . SER A 1 181 ? -13.743 -1.042 -16.373 1.00 80.06 181 SER A CA 1
ATOM 1467 C C . SER A 1 181 ? -14.012 -2.309 -15.564 1.00 80.06 181 SER A C 1
ATOM 1469 O O . SER A 1 181 ? -14.272 -3.364 -16.143 1.00 80.06 181 SER A O 1
ATOM 1471 N N . LYS A 1 182 ? -13.964 -2.222 -14.233 1.00 68.00 182 LYS A N 1
ATOM 1472 C CA . LYS A 1 182 ? -14.265 -3.333 -13.325 1.00 68.00 182 LYS A CA 1
ATOM 1473 C C . LYS A 1 182 ? -15.116 -2.820 -12.167 1.00 68.00 182 LYS A C 1
ATOM 1475 O O . LYS A 1 182 ? -14.578 -2.568 -11.084 1.00 68.00 182 LYS A O 1
ATOM 1480 N N . PRO A 1 183 ? -16.442 -2.673 -12.360 1.00 64.06 183 PRO A N 1
ATOM 1481 C CA . PRO A 1 183 ? -17.314 -2.440 -11.224 1.00 64.06 183 PRO A CA 1
ATOM 1482 C C . PRO A 1 183 ? -17.106 -3.589 -10.225 1.00 64.06 183 PRO A C 1
ATOM 1484 O O . PRO A 1 183 ? -16.939 -4.745 -10.641 1.00 64.06 183 PRO A O 1
ATOM 1487 N N . PRO A 1 184 ? -17.066 -3.310 -8.913 1.00 65.31 184 PRO A N 1
ATOM 1488 C CA . PRO A 1 184 ? -16.995 -4.370 -7.924 1.00 65.31 184 PRO A CA 1
ATOM 1489 C C . PRO A 1 184 ? -18.118 -5.388 -8.179 1.00 65.31 184 PRO A C 1
ATOM 1491 O O . PRO A 1 184 ? -19.203 -5.021 -8.626 1.00 65.31 184 PRO A O 1
ATOM 1494 N N . SER A 1 185 ? -17.903 -6.676 -7.890 1.00 69.50 185 SER A N 1
ATOM 1495 C CA . SER A 1 185 ? -19.024 -7.628 -7.918 1.00 69.50 185 SER A CA 1
ATOM 1496 C C . SER A 1 185 ? -20.155 -7.108 -7.020 1.00 69.50 185 SER A C 1
ATOM 1498 O O . SER A 1 185 ? -19.869 -6.445 -6.028 1.00 69.50 185 SER A O 1
ATOM 1500 N N . LYS A 1 186 ? -21.433 -7.415 -7.291 1.00 74.69 186 LYS A N 1
ATOM 1501 C CA . LYS A 1 186 ? -22.550 -6.934 -6.439 1.00 74.69 186 LYS A CA 1
ATOM 1502 C C . LYS A 1 186 ? -22.329 -7.223 -4.944 1.00 74.69 186 LYS A C 1
ATOM 1504 O O . LYS A 1 186 ? -22.688 -6.416 -4.090 1.00 74.69 186 LYS A O 1
ATOM 1509 N N . ALA A 1 187 ? -21.700 -8.360 -4.633 1.00 70.81 187 ALA A N 1
ATOM 1510 C CA . ALA A 1 187 ? -21.286 -8.712 -3.278 1.00 70.81 187 ALA A CA 1
ATOM 1511 C C . ALA A 1 187 ? -20.189 -7.774 -2.742 1.00 70.81 187 ALA A C 1
ATOM 1513 O O . ALA A 1 187 ? -20.311 -7.264 -1.632 1.00 70.81 187 ALA A O 1
ATOM 1514 N N . MET A 1 188 ? -19.155 -7.492 -3.541 1.00 73.31 188 MET A N 1
ATOM 1515 C CA . MET A 1 188 ? -18.099 -6.546 -3.184 1.00 73.31 188 MET A CA 1
ATOM 1516 C C . MET A 1 188 ? -18.611 -5.101 -3.106 1.00 73.31 188 MET A C 1
ATOM 1518 O O . MET A 1 188 ? -18.182 -4.377 -2.221 1.00 73.31 188 MET A O 1
ATOM 1522 N N . GLU A 1 189 ? -19.556 -4.675 -3.950 1.00 75.00 189 GLU A N 1
ATOM 1523 C CA . GLU A 1 189 ? -20.207 -3.363 -3.838 1.00 75.00 189 GLU A CA 1
ATOM 1524 C C . GLU A 1 189 ? -20.983 -3.233 -2.533 1.00 75.00 189 GLU A C 1
ATOM 1526 O O . GLU A 1 189 ? -20.899 -2.199 -1.874 1.00 75.00 189 GLU A O 1
ATOM 1531 N N . LYS A 1 190 ? -21.747 -4.266 -2.154 1.00 78.88 190 LYS A N 1
ATOM 1532 C CA . LYS A 1 190 ? -22.477 -4.280 -0.884 1.00 78.88 190 LYS A CA 1
ATOM 1533 C C . LYS A 1 190 ? -21.503 -4.200 0.289 1.00 78.88 190 LYS A C 1
ATOM 1535 O O . LYS A 1 190 ? -21.671 -3.333 1.143 1.00 78.88 190 LYS A O 1
ATOM 1540 N N . ASP A 1 191 ? -20.464 -5.033 0.283 1.00 77.00 191 ASP A N 1
ATOM 1541 C CA . ASP A 1 191 ? -19.415 -5.017 1.305 1.00 77.00 191 ASP A CA 1
ATOM 1542 C C . ASP A 1 191 ? -18.714 -3.650 1.362 1.00 77.00 191 ASP A C 1
ATOM 1544 O O . ASP A 1 191 ? -18.558 -3.094 2.445 1.00 77.00 191 ASP A O 1
ATOM 1548 N N . LEU A 1 192 ? -18.371 -3.053 0.215 1.00 78.19 192 LEU A N 1
ATOM 1549 C CA . LEU A 1 192 ? -17.746 -1.731 0.132 1.00 78.19 192 LEU A CA 1
ATOM 1550 C C . LEU A 1 192 ? -18.665 -0.616 0.622 1.00 78.19 192 LEU A C 1
ATOM 1552 O O . LEU A 1 192 ? -18.203 0.267 1.338 1.00 78.19 192 LEU A O 1
ATOM 1556 N N . LYS A 1 193 ? -19.958 -0.646 0.283 1.00 82.38 193 LYS A N 1
ATOM 1557 C CA . LYS A 1 193 ? -20.944 0.327 0.776 1.00 82.38 193 LYS A CA 1
ATOM 1558 C C . LYS A 1 193 ? -21.081 0.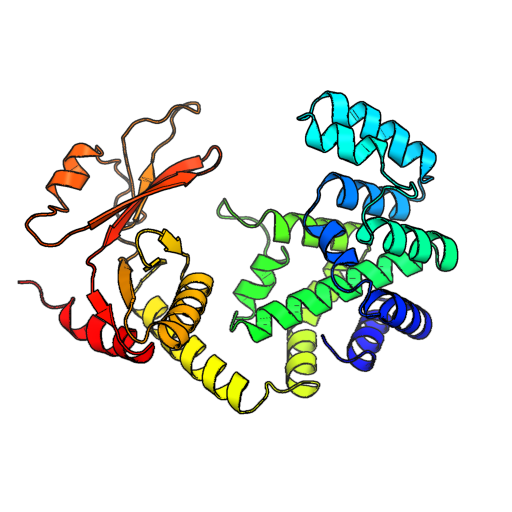244 2.292 1.00 82.38 193 LYS A C 1
ATOM 1560 O O . LYS A 1 193 ? -21.088 1.281 2.953 1.00 82.38 193 LYS A O 1
ATOM 1565 N N . VAL A 1 194 ? -21.144 -0.967 2.845 1.00 83.44 194 VAL A N 1
ATOM 1566 C CA . VAL A 1 194 ? -21.179 -1.193 4.296 1.00 83.44 194 VAL A CA 1
ATOM 1567 C C . VAL A 1 194 ? -19.879 -0.701 4.942 1.00 83.44 1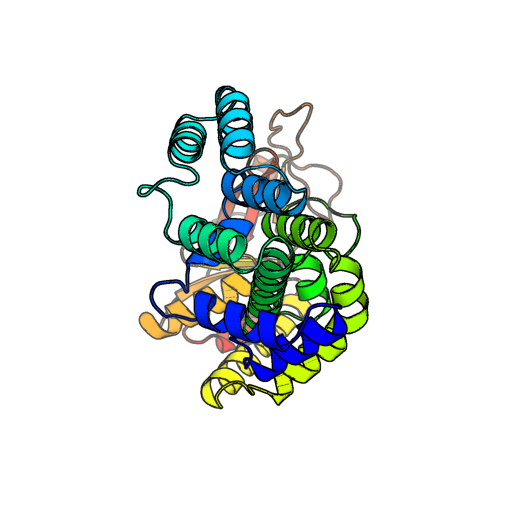94 VAL A C 1
ATOM 1569 O O . VAL A 1 194 ? -19.928 0.097 5.878 1.00 83.44 194 VAL A O 1
ATOM 1572 N N . HIS A 1 195 ? -18.717 -1.073 4.393 1.00 85.25 195 HIS A N 1
ATOM 1573 C CA . HIS A 1 195 ? -17.403 -0.595 4.837 1.00 85.25 195 HIS A CA 1
ATOM 1574 C C . HIS A 1 195 ? -17.317 0.929 4.836 1.00 85.25 195 HIS A C 1
ATOM 1576 O O . HIS A 1 195 ? -16.921 1.513 5.841 1.00 85.25 195 HIS A O 1
ATOM 1582 N N . GLN A 1 196 ? -17.710 1.578 3.741 1.00 84.12 196 GLN A N 1
ATOM 1583 C CA . GLN A 1 196 ? -17.650 3.027 3.593 1.00 84.12 196 GLN A CA 1
ATOM 1584 C C . GLN A 1 196 ? -18.604 3.728 4.557 1.00 84.12 196 GLN A C 1
ATOM 1586 O O . GLN A 1 196 ? -18.222 4.716 5.178 1.00 84.12 196 GLN A O 1
ATOM 1591 N N . LYS A 1 197 ? -19.827 3.209 4.721 1.00 87.81 197 LYS A N 1
ATOM 1592 C CA . LYS A 1 197 ? -20.808 3.741 5.673 1.00 87.81 197 LYS A CA 1
ATOM 1593 C C . LYS A 1 197 ? -20.255 3.704 7.097 1.00 87.81 197 LYS A C 1
ATOM 1595 O O . LYS A 1 197 ? -20.292 4.719 7.786 1.00 87.81 197 LYS A O 1
ATOM 1600 N N . VAL A 1 198 ? -19.697 2.565 7.509 1.00 89.94 198 VAL A N 1
ATOM 1601 C CA . VAL A 1 198 ? -19.091 2.402 8.838 1.00 89.94 198 VAL A CA 1
ATOM 1602 C C . VAL A 1 198 ? -17.874 3.310 8.992 1.00 89.94 198 VAL A C 1
ATOM 1604 O O . VAL A 1 198 ? -17.761 4.009 9.992 1.00 89.94 198 VAL A O 1
ATOM 1607 N N . LEU A 1 199 ? -16.988 3.377 7.994 1.00 88.88 199 LEU A N 1
ATOM 1608 C CA . LEU A 1 199 ? -15.813 4.250 8.037 1.00 88.88 199 LEU A CA 1
ATOM 1609 C C . LEU A 1 199 ? -16.180 5.729 8.140 1.00 88.88 199 LEU A C 1
ATOM 1611 O O . LEU A 1 199 ? -15.601 6.435 8.961 1.00 88.88 199 LEU A O 1
ATOM 1615 N N . ASN A 1 200 ? -17.133 6.194 7.334 1.00 87.31 200 ASN A N 1
ATOM 1616 C CA . ASN A 1 200 ? -17.593 7.579 7.367 1.00 87.31 200 ASN A CA 1
ATOM 1617 C C . ASN A 1 200 ? -18.221 7.911 8.723 1.00 87.31 200 ASN A C 1
ATOM 1619 O O . ASN A 1 200 ? -17.920 8.960 9.284 1.00 87.31 200 ASN A O 1
ATOM 1623 N N . TYR A 1 201 ? -19.019 6.996 9.278 1.00 89.62 201 TYR A N 1
ATOM 1624 C CA . TYR A 1 201 ? -19.615 7.162 10.601 1.00 89.62 201 TYR A CA 1
ATOM 1625 C C . TYR A 1 201 ? -18.568 7.210 11.724 1.00 89.62 201 TYR A C 1
ATOM 1627 O O . TYR A 1 201 ? -18.612 8.073 12.597 1.00 89.62 201 TYR A O 1
ATOM 1635 N N . LEU A 1 202 ? -17.581 6.312 11.693 1.00 91.31 202 LEU A N 1
ATOM 1636 C CA . LEU A 1 202 ? -16.482 6.316 12.659 1.00 91.31 202 LEU A CA 1
ATOM 1637 C C . LEU A 1 202 ? -15.663 7.610 12.570 1.00 91.31 202 LEU A C 1
ATOM 1639 O O . LEU A 1 202 ? -15.361 8.215 13.599 1.00 91.31 202 LEU A O 1
ATOM 1643 N N . LYS A 1 203 ? -15.356 8.070 11.348 1.00 89.56 203 LYS A N 1
ATOM 1644 C CA . LYS A 1 203 ? -14.679 9.353 11.113 1.00 89.56 203 LYS A CA 1
ATOM 1645 C C . LYS A 1 203 ? -15.498 10.528 11.664 1.00 89.56 203 LYS A C 1
ATOM 1647 O O . LYS A 1 203 ? -14.924 11.389 12.321 1.00 89.56 203 LYS A O 1
ATOM 1652 N N . SER A 1 204 ? -16.819 10.558 11.452 1.00 88.44 204 SER A N 1
ATOM 1653 C CA . SER A 1 204 ? -17.679 11.645 11.952 1.00 88.44 204 SER A CA 1
ATOM 1654 C C . SER A 1 204 ? -17.819 11.667 13.478 1.00 88.44 204 SER A C 1
ATOM 1656 O O . SER A 1 204 ? -18.239 12.675 14.031 1.00 88.44 204 SER A O 1
ATOM 1658 N N . ARG A 1 205 ? -17.471 10.572 14.164 1.00 90.56 205 ARG A N 1
ATOM 1659 C CA . ARG A 1 205 ? -17.415 10.467 15.635 1.00 90.56 205 ARG A CA 1
ATOM 1660 C C . ARG A 1 205 ? -15.995 10.621 16.192 1.00 90.56 205 ARG A C 1
ATOM 1662 O O . ARG A 1 205 ? -15.745 10.266 17.342 1.00 90.56 205 ARG A O 1
ATOM 1669 N N . ASP A 1 206 ? -15.073 11.108 15.362 1.00 91.62 206 ASP A N 1
ATOM 1670 C CA . ASP A 1 206 ? -13.668 11.338 15.698 1.00 91.62 206 ASP A CA 1
ATOM 1671 C C . ASP A 1 206 ? -12.941 10.089 16.239 1.00 91.62 206 ASP A C 1
ATOM 1673 O O . ASP A 1 206 ? -12.015 10.152 17.052 1.00 91.62 206 ASP A O 1
ATOM 1677 N N . ILE A 1 207 ? -13.364 8.911 15.776 1.00 93.19 207 ILE A N 1
ATOM 1678 C CA . ILE A 1 207 ? -12.670 7.654 16.048 1.00 93.19 207 ILE A CA 1
ATOM 1679 C C . ILE A 1 207 ? -11.430 7.608 15.159 1.00 93.19 207 ILE A C 1
ATOM 1681 O O . ILE A 1 207 ? -11.509 7.839 13.957 1.00 93.19 207 ILE A O 1
ATOM 1685 N N . VAL A 1 208 ? -10.270 7.295 15.736 1.00 92.00 208 VAL A N 1
ATOM 1686 C CA . VAL A 1 208 ? -8.977 7.272 15.026 1.00 92.00 208 VAL A CA 1
ATOM 1687 C C . VAL A 1 208 ? -8.361 5.880 14.943 1.00 92.00 208 VAL A C 1
ATOM 1689 O O . VAL A 1 208 ? -7.530 5.626 14.067 1.00 92.00 208 VAL A O 1
ATOM 1692 N N . ALA A 1 209 ? -8.768 4.966 15.824 1.00 94.12 209 ALA A N 1
ATOM 1693 C CA . ALA A 1 209 ? -8.289 3.592 15.841 1.00 94.12 209 ALA A CA 1
ATOM 1694 C C . ALA A 1 209 ? -9.359 2.621 16.354 1.00 94.12 209 ALA A C 1
ATOM 1696 O O . ALA A 1 209 ? -10.299 3.007 17.052 1.00 94.12 209 ALA A O 1
ATOM 1697 N N . ILE A 1 210 ? -9.189 1.354 15.989 1.00 95.38 210 ILE A N 1
ATOM 1698 C CA . ILE A 1 210 ? -10.022 0.229 16.403 1.00 95.38 210 ILE A CA 1
ATOM 1699 C C . ILE A 1 210 ? -9.098 -0.805 17.034 1.00 95.38 210 ILE A C 1
ATOM 1701 O O . ILE A 1 210 ? -8.128 -1.230 16.408 1.00 95.38 210 ILE A O 1
ATOM 1705 N N . VAL A 1 211 ? -9.398 -1.215 18.257 1.00 95.81 211 VAL A N 1
ATOM 1706 C CA . VAL A 1 211 ? -8.707 -2.299 18.948 1.00 95.81 211 VAL A CA 1
ATOM 1707 C C . VAL A 1 211 ? -9.513 -3.569 18.760 1.00 95.81 211 VAL A C 1
ATOM 1709 O O . VAL A 1 211 ? -10.704 -3.583 19.040 1.00 95.81 211 VAL A O 1
ATOM 1712 N N . ILE A 1 212 ? -8.895 -4.627 18.248 1.00 95.19 212 ILE A N 1
ATOM 1713 C CA . ILE A 1 212 ? -9.560 -5.907 17.996 1.00 95.19 212 ILE A CA 1
ATOM 1714 C C . ILE A 1 212 ? -8.723 -6.988 18.655 1.00 95.19 212 ILE A C 1
ATOM 1716 O O . ILE A 1 212 ? -7.559 -7.163 18.287 1.00 95.19 212 ILE A O 1
ATOM 1720 N N . ASN A 1 213 ? -9.300 -7.699 19.625 1.00 90.00 213 ASN A N 1
ATOM 1721 C CA . ASN A 1 213 ? -8.605 -8.731 20.402 1.00 90.00 213 ASN A CA 1
ATOM 1722 C C . ASN A 1 213 ? -7.239 -8.240 20.941 1.00 90.00 213 ASN A C 1
ATOM 1724 O O . ASN A 1 213 ? -6.222 -8.918 20.799 1.00 90.00 213 ASN A O 1
ATOM 1728 N N . GLY A 1 214 ? -7.195 -7.013 21.476 1.00 88.81 214 GLY A N 1
ATOM 1729 C CA . GLY A 1 214 ? -5.983 -6.402 22.040 1.00 88.81 214 GLY A CA 1
ATOM 1730 C C . GLY A 1 214 ? -4.948 -5.872 21.033 1.00 88.81 214 GLY A C 1
ATOM 1731 O O . GLY A 1 214 ? -3.879 -5.414 21.454 1.00 88.81 214 GLY A O 1
ATOM 1732 N N . PHE A 1 215 ? -5.233 -5.911 19.725 1.00 93.19 215 PHE A N 1
ATOM 1733 C CA . PHE A 1 215 ? -4.393 -5.329 18.670 1.00 93.19 215 PHE A CA 1
ATOM 1734 C C . PHE A 1 215 ? -4.994 -4.032 18.141 1.00 93.19 215 PHE A C 1
ATOM 1736 O O . PHE A 1 215 ? -6.172 -3.994 17.795 1.00 93.19 215 PHE A O 1
ATOM 1743 N N . VAL A 1 216 ? -4.183 -2.980 18.039 1.00 93.94 216 VAL A N 1
ATOM 1744 C CA . VAL A 1 216 ? -4.623 -1.675 17.538 1.00 93.94 216 VAL A CA 1
ATOM 1745 C C . VAL A 1 216 ? -4.492 -1.642 16.018 1.00 93.94 216 VAL A C 1
ATOM 1747 O O . VAL A 1 216 ? -3.478 -2.027 15.440 1.00 93.94 216 VAL A O 1
ATOM 1750 N N . TYR A 1 217 ? -5.535 -1.157 15.359 1.00 92.81 217 TYR A N 1
ATOM 1751 C CA . TYR A 1 217 ? -5.577 -0.936 13.924 1.00 92.81 217 TYR A CA 1
ATOM 1752 C C . TYR A 1 217 ? -6.024 0.497 13.646 1.00 92.81 217 TYR A C 1
ATOM 1754 O O . TYR A 1 217 ? -6.909 1.028 14.317 1.00 92.81 217 TYR A O 1
ATOM 1762 N N . SER A 1 218 ? -5.472 1.123 12.606 1.00 89.62 218 SER A N 1
ATOM 1763 C CA . SER A 1 218 ? -6.092 2.329 12.046 1.00 89.62 218 SER A CA 1
ATOM 1764 C C . SER A 1 218 ? -7.470 1.993 11.464 1.00 89.62 218 SER A C 1
ATOM 1766 O O . SER A 1 218 ? -7.751 0.831 11.170 1.00 89.62 218 SER A O 1
ATOM 1768 N N . LEU A 1 219 ? -8.333 2.999 11.285 1.00 89.38 219 LEU A N 1
ATOM 1769 C CA . LEU A 1 219 ? -9.737 2.797 10.898 1.00 89.38 219 LEU A CA 1
ATOM 1770 C C . LEU A 1 219 ? -9.932 1.822 9.728 1.00 89.38 219 LEU A C 1
ATOM 1772 O O . LEU A 1 219 ? -10.614 0.816 9.881 1.00 89.38 219 LEU A O 1
ATOM 1776 N N . VAL A 1 220 ? -9.327 2.079 8.562 1.00 84.88 220 VAL A N 1
ATOM 1777 C CA . VAL A 1 220 ? -9.593 1.270 7.356 1.00 84.88 220 VAL A CA 1
ATOM 1778 C C . VAL A 1 220 ? -9.127 -0.186 7.510 1.00 84.88 220 VAL A C 1
ATOM 1780 O O . VAL A 1 220 ? -9.948 -1.090 7.322 1.00 84.88 220 VAL A O 1
ATOM 1783 N N . PRO A 1 221 ? -7.866 -0.472 7.898 1.00 87.81 221 PRO A N 1
ATOM 1784 C CA . PRO A 1 221 ? -7.450 -1.834 8.230 1.00 87.81 221 PRO A CA 1
ATOM 1785 C C . PRO A 1 221 ? -8.286 -2.467 9.343 1.00 87.81 221 PRO A C 1
ATOM 1787 O O . PRO A 1 221 ? -8.598 -3.651 9.249 1.00 87.81 221 PRO A O 1
ATOM 1790 N N . GLY A 1 222 ? -8.676 -1.687 10.354 1.00 91.75 222 GLY A N 1
ATOM 1791 C CA . GLY A 1 222 ? -9.479 -2.129 11.488 1.00 91.75 222 GLY A CA 1
ATOM 1792 C C . GLY A 1 222 ? -10.855 -2.617 11.057 1.00 91.75 222 GLY A C 1
ATOM 1793 O O . GLY A 1 222 ? -11.180 -3.774 11.290 1.00 91.75 222 GLY A O 1
ATOM 1794 N N . VAL A 1 223 ? -11.631 -1.807 10.331 1.00 92.12 223 VAL A N 1
ATOM 1795 C CA . VAL A 1 223 ? -12.974 -2.195 9.862 1.00 92.12 223 VAL A CA 1
ATOM 1796 C C . VAL A 1 223 ? -12.900 -3.413 8.925 1.00 92.12 223 VAL A C 1
ATOM 1798 O O . VAL A 1 223 ? -13.755 -4.298 8.966 1.00 92.12 223 VAL A O 1
ATOM 1801 N N . ARG A 1 224 ? -11.854 -3.530 8.095 1.00 88.88 224 ARG A N 1
ATOM 1802 C CA . ARG A 1 224 ? -11.638 -4.725 7.252 1.00 88.88 224 ARG A CA 1
ATOM 1803 C C . ARG A 1 224 ? -11.306 -5.965 8.067 1.00 88.88 224 ARG A C 1
ATOM 1805 O O . ARG A 1 224 ? -11.898 -7.019 7.835 1.00 88.88 224 ARG A O 1
ATOM 1812 N N . ARG A 1 225 ? -10.371 -5.845 9.010 1.00 91.44 225 ARG A N 1
ATOM 1813 C CA . ARG A 1 225 ? -9.987 -6.942 9.899 1.00 91.44 225 ARG A CA 1
ATOM 1814 C C . ARG A 1 225 ? -11.184 -7.403 10.716 1.00 91.44 225 ARG A C 1
ATOM 1816 O O . ARG A 1 225 ? -11.413 -8.601 10.810 1.00 91.44 225 ARG A O 1
ATOM 1823 N N . LEU A 1 226 ? -11.969 -6.460 11.215 1.00 93.00 226 LEU A N 1
ATOM 1824 C CA . LEU A 1 226 ? -13.162 -6.714 11.997 1.00 93.00 226 LEU A CA 1
ATOM 1825 C C . LEU A 1 226 ? -14.220 -7.467 11.198 1.00 93.00 226 LEU A C 1
ATOM 1827 O O . LEU A 1 226 ? -14.618 -8.546 11.617 1.00 93.00 226 LEU A O 1
ATOM 1831 N N . ASN A 1 227 ? -14.581 -6.981 10.004 1.00 91.62 227 ASN A N 1
ATOM 1832 C CA . ASN A 1 227 ? -15.504 -7.692 9.112 1.00 91.62 227 ASN A CA 1
ATOM 1833 C C . ASN A 1 227 ? -15.000 -9.120 8.811 1.00 91.62 227 ASN A C 1
ATOM 1835 O O . ASN A 1 227 ? -15.747 -10.092 8.883 1.00 91.62 227 ASN A O 1
ATOM 1839 N N . SER A 1 228 ? -13.697 -9.276 8.549 1.00 90.75 228 SER A N 1
ATOM 1840 C CA . SER A 1 228 ? -13.103 -10.595 8.309 1.00 90.75 228 SER A CA 1
ATOM 1841 C C . SER A 1 228 ? -13.187 -11.539 9.510 1.00 90.75 228 SER A C 1
ATOM 1843 O O . SER A 1 228 ? -13.293 -12.745 9.290 1.00 90.75 228 SER A O 1
ATOM 1845 N N . ILE A 1 229 ? -13.058 -11.041 10.741 1.00 92.69 229 ILE A N 1
ATOM 1846 C CA . ILE A 1 229 ? -13.147 -11.872 11.947 1.00 92.69 229 ILE A CA 1
ATOM 1847 C C . ILE A 1 229 ? -14.615 -12.178 12.251 1.00 92.69 229 ILE A C 1
ATOM 1849 O O . ILE A 1 229 ? -14.930 -13.335 12.501 1.00 92.69 229 ILE A O 1
ATOM 1853 N N . LEU A 1 230 ? -15.516 -11.198 12.135 1.00 92.81 230 LEU A N 1
ATOM 1854 C CA . LEU A 1 230 ? -16.959 -11.384 12.321 1.00 92.81 230 LEU A CA 1
ATOM 1855 C C . LEU A 1 230 ? -17.512 -12.477 11.402 1.00 92.81 230 LEU A C 1
ATOM 1857 O O . LEU A 1 230 ? -18.189 -13.381 11.876 1.00 92.81 230 LEU A O 1
ATOM 1861 N N . LYS A 1 231 ? -17.121 -12.486 10.119 1.00 90.44 231 LYS A N 1
ATOM 1862 C CA . LYS A 1 231 ? -17.490 -13.554 9.169 1.00 90.44 231 LYS A CA 1
ATOM 1863 C C . LYS A 1 231 ? -17.025 -14.959 9.592 1.00 90.44 231 LYS A C 1
ATOM 1865 O O . LYS A 1 231 ? -17.572 -15.937 9.100 1.00 90.44 231 LYS A O 1
ATOM 1870 N N . LYS A 1 232 ? -16.002 -15.073 10.449 1.00 92.81 232 LYS A N 1
ATOM 1871 C CA . LYS A 1 232 ? -15.428 -16.355 10.899 1.00 92.81 232 LYS A CA 1
ATOM 1872 C C . LYS A 1 232 ? -15.896 -16.778 12.289 1.00 92.81 232 LYS A C 1
ATOM 1874 O O . LYS A 1 232 ? -16.061 -17.965 12.526 1.00 92.81 232 LYS A O 1
ATOM 1879 N N . GLN A 1 233 ? -16.021 -15.826 13.209 1.00 93.56 233 GLN A N 1
ATOM 1880 C CA . GLN A 1 233 ? -16.242 -16.079 14.636 1.00 93.56 233 GLN A CA 1
ATOM 1881 C C . GLN A 1 233 ? -17.658 -15.712 15.087 1.00 93.56 233 GLN A C 1
ATOM 1883 O O . GLN A 1 233 ? -18.073 -16.124 16.163 1.00 93.56 233 GLN A O 1
ATOM 1888 N N . GLY A 1 234 ? -18.397 -14.923 14.302 1.00 91.62 234 GLY A N 1
ATOM 1889 C CA . GLY A 1 234 ? -19.741 -14.447 14.635 1.00 91.62 234 GLY A CA 1
ATOM 1890 C C . GLY A 1 234 ? -19.786 -13.372 15.724 1.00 91.62 234 GLY A C 1
ATOM 1891 O O . GLY A 1 234 ? -20.662 -12.521 15.671 1.00 91.62 234 GLY A O 1
ATOM 1892 N N . ILE A 1 235 ? -18.845 -13.368 16.676 1.00 93.69 235 ILE A N 1
ATOM 1893 C CA . ILE A 1 235 ? -18.743 -12.384 17.763 1.00 93.69 235 ILE A CA 1
ATOM 1894 C C . ILE A 1 235 ? -17.289 -11.938 17.910 1.00 93.69 235 ILE A C 1
ATOM 1896 O O . ILE A 1 235 ? -16.374 -12.760 17.845 1.00 93.69 235 ILE A O 1
ATOM 1900 N N . VAL A 1 236 ? -17.064 -10.635 18.093 1.00 94.75 236 VAL A N 1
ATOM 1901 C CA . VAL A 1 236 ? -15.721 -10.059 18.260 1.00 94.75 236 VAL A CA 1
ATOM 1902 C C . VAL A 1 236 ? -15.720 -8.987 19.343 1.00 94.75 236 VAL A C 1
ATOM 1904 O O . VAL A 1 236 ? -16.613 -8.142 19.372 1.00 94.75 236 VAL A O 1
ATOM 1907 N N . ARG A 1 237 ? -14.679 -8.981 20.187 1.00 93.75 237 ARG A N 1
ATOM 1908 C CA . ARG A 1 237 ? -14.403 -7.885 21.123 1.00 93.75 237 ARG A CA 1
ATOM 1909 C C . ARG A 1 237 ? -13.685 -6.747 20.418 1.00 93.75 237 ARG A C 1
ATOM 1911 O O . ARG A 1 237 ? -12.616 -6.935 19.827 1.00 93.75 237 ARG A O 1
ATOM 1918 N N . VAL A 1 238 ? -14.285 -5.566 20.483 1.00 94.94 238 VAL A N 1
ATOM 1919 C CA . VAL A 1 238 ? -13.799 -4.359 19.829 1.00 94.94 238 VAL A CA 1
ATOM 1920 C C . VAL A 1 238 ? -13.712 -3.196 20.812 1.00 94.94 238 VAL A C 1
ATOM 1922 O O . VAL A 1 238 ? -14.632 -2.946 21.584 1.00 94.94 238 VAL A O 1
ATOM 1925 N N . GLY A 1 239 ? -12.611 -2.457 20.750 1.00 95.38 239 GLY A N 1
ATOM 1926 C CA . GLY A 1 239 ? -12.441 -1.153 21.373 1.00 95.38 239 GLY A CA 1
ATOM 1927 C C . GLY A 1 239 ? -12.419 -0.058 20.318 1.00 95.38 239 GLY A C 1
ATOM 1928 O O . GLY A 1 239 ? -11.740 -0.196 19.302 1.00 95.38 239 GLY A O 1
ATOM 1929 N N . LEU A 1 240 ? -13.137 1.040 20.533 1.00 94.94 240 LEU A N 1
ATOM 1930 C CA . LEU A 1 240 ? -13.071 2.207 19.648 1.00 94.94 240 LEU A CA 1
ATOM 1931 C C . LEU A 1 240 ? -12.307 3.325 20.349 1.00 94.94 240 LEU A C 1
ATOM 1933 O O . LEU A 1 240 ? -12.615 3.665 21.488 1.00 94.94 240 LEU A O 1
ATOM 1937 N N . VAL A 1 241 ? -11.316 3.896 19.668 1.00 94.19 241 VAL A N 1
ATOM 1938 C CA . VAL A 1 241 ? -10.461 4.941 20.239 1.00 94.19 241 VAL A CA 1
ATOM 1939 C C . VAL A 1 241 ? -10.818 6.280 19.607 1.00 94.19 241 VAL A C 1
ATOM 1941 O O . VAL A 1 241 ? -10.530 6.494 18.426 1.00 94.19 241 VAL A O 1
ATOM 1944 N N . LYS A 1 242 ? -11.414 7.193 20.384 1.00 93.75 242 LYS A N 1
ATOM 1945 C CA . LYS A 1 242 ? -11.581 8.603 19.978 1.00 93.75 242 LYS A CA 1
ATOM 1946 C C . LYS A 1 242 ? -10.216 9.301 19.955 1.00 93.75 242 LYS A C 1
ATOM 1948 O O . LYS A 1 242 ? -9.329 8.944 20.733 1.00 93.75 242 LYS A O 1
ATOM 1953 N N . ARG A 1 243 ? -10.033 10.315 19.107 1.00 91.69 243 ARG A N 1
ATOM 1954 C CA . ARG A 1 243 ? -8.773 11.079 18.999 1.00 91.69 243 ARG A CA 1
ATOM 1955 C C . ARG A 1 243 ? -8.288 11.613 20.344 1.00 91.69 243 ARG A C 1
ATOM 1957 O O . ARG A 1 243 ? -7.112 11.450 20.663 1.00 91.69 243 ARG A O 1
ATOM 1964 N N . LYS A 1 244 ? -9.198 12.150 21.162 1.00 92.19 244 LYS A N 1
ATOM 1965 C CA . LYS A 1 244 ? -8.914 12.637 22.523 1.00 92.19 244 LYS A CA 1
ATOM 1966 C C . LYS A 1 244 ? -8.370 11.573 23.487 1.00 92.19 244 LYS A C 1
ATOM 1968 O O . LYS A 1 244 ? -7.722 11.904 24.476 1.00 92.19 244 LYS A O 1
ATOM 1973 N N . HIS A 1 245 ? -8.573 10.292 23.186 1.00 94.44 245 HIS A N 1
ATOM 1974 C CA . HIS A 1 245 ? -8.100 9.154 23.982 1.00 94.44 245 HIS A CA 1
ATOM 1975 C C . HIS A 1 245 ? -6.825 8.507 23.413 1.00 94.44 245 HIS A C 1
ATOM 1977 O O . HIS A 1 245 ? -6.399 7.449 23.876 1.00 94.44 245 HIS A O 1
ATOM 1983 N N . ARG A 1 246 ? -6.199 9.136 22.411 1.00 94.31 246 ARG A N 1
ATOM 1984 C CA . ARG A 1 246 ? -4.924 8.715 21.827 1.00 94.31 246 ARG A CA 1
ATOM 1985 C C . ARG A 1 246 ? -3.821 9.688 22.224 1.00 94.31 246 ARG A C 1
ATOM 1987 O O . ARG A 1 246 ? -3.831 10.843 21.807 1.00 94.31 246 ARG A O 1
ATOM 1994 N N . PHE A 1 247 ? -2.819 9.190 22.935 1.00 94.31 247 PHE A N 1
ATOM 1995 C CA . PHE A 1 247 ? -1.704 9.990 23.424 1.00 94.31 247 PHE A CA 1
ATOM 1996 C C . PHE A 1 247 ? -0.382 9.537 22.814 1.00 94.31 247 PHE A C 1
ATOM 1998 O O . PHE A 1 247 ? -0.098 8.345 22.734 1.00 94.31 247 PHE A O 1
ATOM 2005 N N . LYS A 1 248 ? 0.444 10.490 22.390 1.00 93.12 248 LYS A N 1
ATOM 2006 C CA . LYS A 1 248 ? 1.803 10.264 21.898 1.00 93.12 248 LYS A CA 1
ATOM 2007 C C . LYS A 1 248 ? 2.797 10.643 22.980 1.00 93.12 248 LYS A C 1
ATOM 2009 O O . LYS A 1 248 ? 2.642 11.661 23.647 1.00 93.12 248 LYS A O 1
ATOM 2014 N N . GLU A 1 249 ? 3.831 9.839 23.130 1.00 93.12 249 GLU A N 1
ATOM 2015 C CA . GLU A 1 249 ? 4.929 10.145 24.026 1.00 93.12 249 GLU A CA 1
ATOM 2016 C C . GLU A 1 249 ? 5.750 11.328 23.495 1.00 93.12 249 GLU A C 1
ATOM 2018 O O . GLU A 1 249 ? 6.092 11.401 22.309 1.00 93.12 249 GLU A O 1
ATOM 2023 N N . LYS A 1 250 ? 6.100 12.253 24.386 1.00 90.38 250 LYS A N 1
ATOM 2024 C CA . LYS A 1 250 ? 7.100 13.281 24.128 1.00 90.38 250 LYS A CA 1
ATOM 2025 C C . LYS A 1 250 ? 8.480 12.630 24.145 1.00 90.38 250 LYS A C 1
ATOM 2027 O O . LYS A 1 250 ? 8.870 12.005 25.124 1.00 90.38 250 LYS A O 1
ATOM 2032 N N . ILE A 1 251 ? 9.234 12.810 23.070 1.00 88.31 251 ILE A N 1
ATOM 2033 C CA . ILE A 1 251 ? 10.623 12.354 22.987 1.00 88.31 251 ILE A CA 1
ATOM 2034 C C . ILE A 1 251 ? 11.517 13.566 23.206 1.00 88.31 251 ILE A C 1
ATOM 2036 O O . ILE A 1 251 ? 11.316 14.599 22.564 1.00 88.31 251 ILE A O 1
ATOM 2040 N N . LEU A 1 252 ? 12.507 13.440 24.084 1.00 86.06 252 LEU A N 1
ATOM 2041 C CA . LEU A 1 252 ? 13.504 14.477 24.325 1.00 86.06 252 LEU A CA 1
ATOM 2042 C C . LEU A 1 252 ? 14.883 13.908 24.000 1.00 86.06 252 LEU A C 1
ATOM 2044 O O . LEU A 1 252 ? 15.305 12.937 24.615 1.00 86.06 252 LEU A O 1
ATOM 2048 N N . VAL A 1 253 ? 15.561 14.474 22.996 1.00 85.94 253 VAL A N 1
ATOM 2049 C CA . VAL A 1 253 ? 16.907 14.033 22.562 1.00 85.94 253 VAL A CA 1
ATOM 2050 C C . VAL A 1 253 ? 16.961 12.514 22.294 1.00 85.94 253 VAL A C 1
ATOM 2052 O O . VAL A 1 253 ? 17.878 11.806 22.689 1.00 85.94 253 VAL A O 1
ATOM 2055 N N . GLY A 1 254 ? 15.920 11.977 21.651 1.00 80.31 254 GLY A N 1
ATOM 2056 C CA . GLY A 1 254 ? 15.824 10.546 21.338 1.00 80.31 254 GLY A CA 1
ATOM 2057 C C . GLY A 1 254 ? 15.484 9.633 22.523 1.00 80.31 254 GLY A C 1
ATOM 2058 O O . GLY A 1 254 ? 15.327 8.432 22.311 1.00 80.31 254 GLY A O 1
ATOM 2059 N N . MET A 1 255 ? 15.321 10.172 23.734 1.00 81.00 255 MET A N 1
ATOM 2060 C CA . MET A 1 255 ? 14.960 9.401 24.922 1.00 81.00 255 MET A CA 1
ATOM 2061 C C . MET A 1 255 ? 13.448 9.466 25.212 1.00 81.00 255 MET A C 1
ATOM 2063 O O . MET A 1 255 ? 12.836 10.532 25.055 1.00 81.00 255 MET A O 1
ATOM 2067 N N . PRO A 1 256 ? 12.830 8.337 25.618 1.00 86.12 256 PRO A N 1
ATOM 2068 C CA . PRO A 1 256 ? 11.468 8.319 26.144 1.00 86.12 256 PRO A CA 1
ATOM 2069 C C . PRO A 1 256 ? 11.394 9.133 27.441 1.00 86.12 256 PRO A C 1
ATOM 2071 O O . PRO A 1 256 ? 12.354 9.167 28.207 1.00 86.12 256 PRO A O 1
ATOM 2074 N N . THR A 1 257 ? 10.268 9.806 27.678 1.00 89.50 257 THR A N 1
ATOM 2075 C CA . THR A 1 257 ? 10.094 10.694 28.844 1.00 89.50 257 THR A CA 1
ATOM 2076 C C . THR A 1 257 ? 8.991 10.244 29.794 1.00 89.50 257 THR A C 1
ATOM 2078 O O . THR A 1 257 ? 8.812 10.877 30.827 1.00 89.50 257 THR A O 1
ATOM 2081 N N . ASP A 1 258 ? 8.207 9.218 29.433 1.00 91.94 258 ASP A N 1
ATOM 2082 C CA . ASP A 1 258 ? 6.963 8.844 30.135 1.00 91.94 258 ASP A CA 1
ATOM 2083 C C . ASP A 1 258 ? 5.932 9.990 30.233 1.00 91.94 258 ASP A C 1
ATOM 2085 O O . ASP A 1 258 ? 4.933 9.889 30.948 1.00 91.94 258 ASP A O 1
ATOM 2089 N N . MET A 1 259 ? 6.134 11.063 29.462 1.00 93.81 259 MET A N 1
ATOM 2090 C CA . MET A 1 259 ? 5.222 12.192 29.345 1.00 93.81 259 MET A CA 1
ATOM 2091 C C . MET A 1 259 ? 4.475 12.105 28.020 1.00 93.81 259 MET A C 1
ATOM 2093 O O . MET A 1 259 ? 5.074 12.001 26.950 1.00 93.81 259 MET A O 1
ATOM 2097 N N . PHE A 1 260 ? 3.157 12.194 28.078 1.00 94.69 260 PHE A N 1
ATOM 2098 C CA . PHE A 1 260 ? 2.262 11.905 26.969 1.00 94.69 260 PHE A CA 1
ATOM 2099 C C . PHE A 1 260 ? 1.368 13.102 26.656 1.00 94.69 260 PHE A C 1
ATOM 2101 O O . PHE A 1 260 ? 0.875 13.771 27.553 1.00 94.69 260 PHE A O 1
ATOM 2108 N N . TYR A 1 261 ? 1.138 13.385 25.381 1.00 92.25 261 TYR A N 1
ATOM 2109 C CA . TYR A 1 261 ? 0.291 14.491 24.931 1.00 92.25 261 TYR A CA 1
ATOM 2110 C C . TYR A 1 261 ? -0.659 14.010 23.832 1.00 92.25 261 TYR A C 1
ATOM 2112 O O . TYR A 1 261 ? -0.381 13.027 23.145 1.00 92.25 261 TYR A O 1
ATOM 2120 N N . ASN A 1 262 ? -1.790 14.683 23.655 1.00 89.88 262 ASN A N 1
ATOM 2121 C CA . ASN A 1 262 ? -2.693 14.452 22.526 1.00 89.88 262 ASN A CA 1
ATOM 2122 C C . ASN A 1 262 ? -2.895 15.773 21.758 1.00 89.88 262 ASN A C 1
ATOM 2124 O O . ASN A 1 262 ? -2.262 16.780 22.067 1.00 89.88 262 ASN A O 1
ATOM 2128 N N . GLU A 1 263 ? -3.730 15.764 20.720 1.00 77.31 263 GLU A N 1
ATOM 2129 C CA . GLU A 1 263 ? -3.971 16.958 19.891 1.00 77.31 263 GLU A CA 1
ATOM 2130 C C . GLU A 1 263 ? -4.790 18.044 20.620 1.00 77.31 263 GLU A C 1
ATOM 2132 O O . GLU A 1 263 ? -4.726 19.204 20.232 1.00 77.31 263 GLU A O 1
ATOM 2137 N N . GLU A 1 264 ? -5.500 17.695 21.699 1.00 81.12 264 GLU A N 1
ATOM 2138 C CA . GLU A 1 264 ? -6.307 18.623 22.513 1.00 81.12 264 GLU A CA 1
ATOM 2139 C C . GLU A 1 264 ? -5.544 19.175 23.735 1.00 81.12 264 GLU A C 1
ATOM 2141 O O . GLU A 1 264 ? -5.879 20.225 24.281 1.00 81.12 264 GLU A O 1
ATOM 2146 N N . HIS A 1 265 ? -4.496 18.482 24.175 1.00 78.12 265 HIS A N 1
ATOM 2147 C CA . HIS A 1 265 ? -3.688 18.792 25.347 1.00 78.12 265 HIS A CA 1
ATOM 2148 C C . HIS A 1 265 ? -2.221 18.897 24.935 1.00 78.12 265 HIS A C 1
ATOM 2150 O O . HIS A 1 265 ? -1.462 17.929 24.988 1.00 78.12 265 HIS A O 1
ATOM 2156 N N . TYR A 1 266 ? -1.805 20.110 24.568 1.00 78.69 266 TYR A N 1
ATOM 2157 C CA . TYR A 1 266 ? -0.411 20.402 24.219 1.00 78.69 266 TYR A CA 1
ATOM 2158 C C . TYR A 1 266 ? 0.553 20.257 25.405 1.00 78.69 266 TYR A C 1
ATOM 2160 O O . TYR A 1 266 ? 1.752 20.058 25.203 1.00 78.69 266 TYR A O 1
A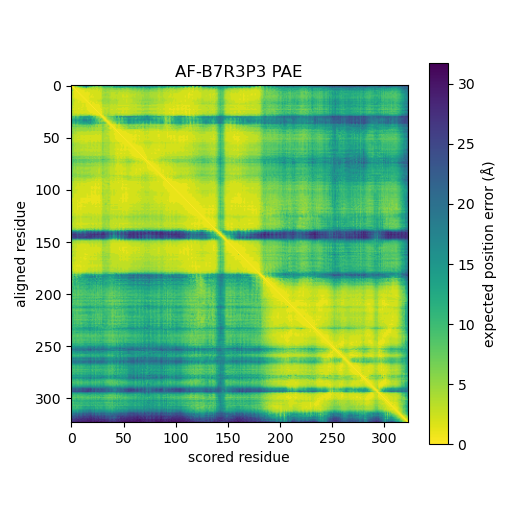TOM 2168 N N . LYS A 1 267 ? 0.050 20.343 26.646 1.00 90.25 267 LYS A N 1
ATOM 2169 C CA . LYS A 1 267 ? 0.848 20.114 27.853 1.00 90.25 267 LYS A CA 1
ATOM 2170 C C . LYS A 1 267 ? 0.997 18.603 28.089 1.00 90.25 267 LYS A C 1
ATOM 2172 O O . LYS A 1 267 ? -0.020 17.937 28.273 1.00 90.25 267 LYS A O 1
ATOM 2177 N N . PRO A 1 268 ? 2.228 18.061 28.119 1.00 92.06 268 PRO A N 1
ATOM 2178 C CA . PRO A 1 268 ? 2.441 16.648 28.402 1.00 92.06 268 PRO A CA 1
ATOM 2179 C C . PRO A 1 268 ? 1.959 16.268 29.809 1.00 92.06 268 PRO A C 1
ATOM 2181 O O . PRO A 1 268 ? 2.183 17.011 30.765 1.00 92.06 268 PRO A O 1
ATOM 2184 N N . ILE A 1 269 ? 1.340 15.097 29.918 1.00 94.62 269 ILE A N 1
ATOM 2185 C CA . ILE A 1 269 ? 0.777 14.496 31.128 1.00 94.62 269 ILE A CA 1
ATOM 2186 C C . ILE A 1 269 ? 1.596 13.237 31.454 1.00 94.62 269 ILE A C 1
ATOM 2188 O O . ILE A 1 269 ? 1.846 12.441 30.543 1.00 94.62 269 ILE A O 1
ATOM 2192 N N . PRO A 1 270 ? 2.026 13.027 32.708 1.00 95.94 270 PRO A N 1
ATOM 2193 C CA . PRO A 1 270 ? 2.685 11.788 33.111 1.00 95.94 270 PRO A CA 1
ATOM 2194 C C . PRO A 1 270 ? 1.821 10.555 32.828 1.00 95.94 270 PRO A C 1
ATOM 2196 O O . PRO A 1 270 ? 0.603 10.580 33.013 1.00 95.94 270 PRO A O 1
ATOM 2199 N N . PHE A 1 271 ? 2.445 9.444 32.430 1.00 94.44 271 PHE A N 1
ATOM 2200 C CA . PHE A 1 271 ? 1.727 8.191 32.167 1.00 94.44 271 PHE A CA 1
ATOM 2201 C C . PHE A 1 271 ? 0.852 7.743 33.345 1.00 94.44 271 PHE A C 1
ATOM 2203 O O . PHE A 1 271 ? -0.294 7.346 33.143 1.00 94.44 271 PHE A O 1
ATOM 2210 N N . ILE A 1 272 ? 1.360 7.861 34.575 1.00 94.00 272 ILE A N 1
ATOM 2211 C CA . ILE A 1 272 ? 0.626 7.460 35.779 1.00 94.00 272 ILE A CA 1
ATOM 2212 C C . ILE A 1 272 ? -0.660 8.270 35.981 1.00 94.00 272 ILE A C 1
ATOM 2214 O O . ILE A 1 272 ? -1.675 7.721 36.400 1.00 94.00 272 ILE A O 1
ATOM 2218 N N . ASP A 1 273 ? -0.653 9.553 35.622 1.00 94.44 273 ASP A N 1
ATOM 2219 C CA . ASP A 1 273 ? -1.828 10.413 35.750 1.00 94.44 273 ASP A CA 1
ATOM 2220 C C . ASP A 1 273 ? -2.861 10.104 34.664 1.00 94.44 273 ASP A C 1
ATOM 2222 O O . ASP A 1 273 ? -4.063 10.200 34.905 1.00 94.44 273 ASP A O 1
ATOM 2226 N N . LEU A 1 274 ? -2.414 9.660 33.484 1.00 93.44 274 LEU A N 1
ATOM 2227 C CA . LEU A 1 274 ? -3.320 9.119 32.473 1.00 93.44 274 LEU A CA 1
ATOM 2228 C C . LEU A 1 274 ? -3.978 7.818 32.938 1.00 93.44 274 LEU A C 1
ATOM 2230 O O . LEU A 1 274 ? -5.172 7.658 32.717 1.00 93.44 274 LEU A O 1
ATOM 2234 N N . LEU A 1 275 ? -3.241 6.917 33.596 1.00 92.19 275 LEU A N 1
ATOM 2235 C CA . LEU A 1 275 ? -3.825 5.685 34.140 1.00 92.19 275 LEU A CA 1
ATOM 2236 C C . LEU A 1 275 ? -4.881 5.978 35.209 1.00 92.19 275 LEU A C 1
ATOM 2238 O O . LEU A 1 275 ? -5.936 5.360 35.188 1.00 92.19 275 LEU A O 1
ATOM 2242 N N . LYS A 1 276 ? -4.639 6.963 36.082 1.00 92.19 276 LYS A N 1
ATOM 2243 C CA . LYS A 1 276 ? -5.643 7.418 37.060 1.00 92.19 276 LYS A CA 1
ATOM 2244 C C . LYS A 1 276 ? -6.867 8.044 36.394 1.00 92.19 276 LYS A C 1
ATOM 2246 O O . LYS A 1 276 ? -7.977 7.880 36.871 1.00 92.19 276 LYS A O 1
ATOM 2251 N N . LYS A 1 277 ? -6.667 8.791 35.303 1.00 90.94 277 LYS A N 1
ATOM 2252 C CA . LYS A 1 277 ? -7.759 9.425 34.549 1.00 90.94 277 LYS A CA 1
ATOM 2253 C C . LYS A 1 277 ? -8.618 8.415 33.778 1.00 90.94 277 LYS A C 1
ATOM 2255 O O . LYS A 1 277 ? -9.778 8.701 33.506 1.00 90.94 277 LYS A O 1
ATOM 2260 N N . TYR A 1 278 ? -8.038 7.294 33.361 1.00 88.75 278 TYR A N 1
ATOM 2261 C CA . TYR A 1 278 ? -8.698 6.254 32.573 1.00 88.75 278 TYR A CA 1
ATOM 2262 C C . TYR A 1 278 ? -8.668 4.934 33.339 1.00 88.75 278 TYR A C 1
ATOM 2264 O O . TYR A 1 278 ? -7.964 3.995 32.959 1.00 88.75 278 TYR A O 1
ATOM 2272 N N . ASP A 1 279 ? -9.420 4.909 34.433 1.00 86.44 279 ASP A N 1
ATOM 2273 C CA . ASP A 1 279 ? -9.400 3.828 35.408 1.00 86.44 279 ASP A CA 1
ATOM 2274 C C . ASP A 1 279 ? -10.013 2.525 34.845 1.00 86.44 279 ASP A C 1
ATOM 2276 O O . ASP A 1 279 ? -11.145 2.541 34.337 1.00 86.44 279 ASP A O 1
ATOM 2280 N N . PRO A 1 280 ? -9.306 1.379 34.923 1.00 83.19 280 PRO A N 1
ATOM 2281 C CA . PRO A 1 280 ? -9.877 0.071 34.624 1.00 83.19 280 PRO A CA 1
ATOM 2282 C C . PRO A 1 280 ? -11.138 -0.286 35.412 1.00 83.19 280 PRO A C 1
ATOM 2284 O O . PRO A 1 280 ? -12.003 -0.972 34.863 1.00 83.19 280 PRO A O 1
ATOM 2287 N N . GLU A 1 281 ? -11.281 0.192 36.650 1.00 82.44 281 GLU A N 1
ATOM 2288 C CA . GLU A 1 281 ? -12.490 -0.024 37.457 1.00 82.44 281 GLU A CA 1
ATOM 2289 C C . GLU A 1 281 ? -13.715 0.685 36.852 1.00 82.44 281 GLU A C 1
ATOM 2291 O O . GLU A 1 281 ? -14.839 0.196 36.957 1.00 82.44 281 GLU A O 1
ATOM 2296 N N . GLU A 1 282 ? -13.499 1.762 36.091 1.00 83.88 282 GLU A N 1
ATOM 2297 C CA . GLU A 1 282 ? -14.525 2.465 35.308 1.00 83.88 282 GLU A CA 1
ATOM 2298 C C . GLU A 1 282 ? -14.716 1.877 33.891 1.00 83.88 282 GLU A C 1
ATOM 2300 O O . GLU A 1 282 ? -15.283 2.513 32.987 1.00 83.88 282 GLU A O 1
ATOM 2305 N N . GLY A 1 283 ? -14.208 0.662 33.660 1.00 89.19 283 GLY A N 1
ATOM 2306 C CA . GLY A 1 283 ? -14.338 -0.081 32.406 1.00 89.19 283 GLY A CA 1
ATOM 2307 C C . GLY A 1 283 ? -13.385 0.365 31.295 1.00 89.19 283 GLY A C 1
ATOM 2308 O O . GLY A 1 283 ? -13.539 -0.064 30.143 1.00 89.19 283 GLY A O 1
ATOM 2309 N N . TRP A 1 284 ? -12.406 1.225 31.593 1.00 93.25 284 TRP A N 1
ATOM 2310 C CA . TRP A 1 284 ? -11.391 1.611 30.617 1.00 93.25 284 TRP A CA 1
ATOM 2311 C C . TRP A 1 284 ? -10.338 0.523 30.428 1.00 93.25 284 TRP A C 1
ATOM 2313 O O . TRP A 1 284 ? -9.821 -0.089 31.350 1.00 93.25 284 TRP A O 1
ATOM 2323 N N . ASN A 1 285 ? -9.966 0.313 29.179 1.00 94.94 285 ASN A N 1
ATOM 2324 C CA . ASN A 1 285 ? -8.836 -0.502 28.783 1.00 94.94 285 ASN A CA 1
ATOM 2325 C C . ASN A 1 285 ? -7.808 0.396 28.107 1.00 94.94 285 ASN A C 1
ATOM 2327 O O . ASN A 1 285 ? -8.134 1.462 27.571 1.00 94.94 285 ASN A O 1
ATOM 2331 N N . TRP A 1 286 ? -6.556 -0.047 28.096 1.00 95.38 286 TRP A N 1
ATOM 2332 C CA . TRP A 1 286 ? -5.502 0.671 27.404 1.00 95.38 286 TRP A CA 1
ATOM 2333 C C . TRP A 1 286 ? -4.566 -0.263 26.656 1.00 95.38 286 TRP A C 1
ATOM 2335 O O . TRP A 1 286 ? -4.332 -1.412 27.031 1.00 95.38 286 TRP A O 1
ATOM 2345 N N . LYS A 1 287 ? -4.005 0.257 25.567 1.00 95.56 287 LYS A N 1
ATOM 2346 C CA . LYS A 1 287 ? -2.965 -0.416 24.800 1.00 95.56 287 LYS A CA 1
ATOM 2347 C C . LYS A 1 287 ? -1.860 0.561 24.467 1.00 95.56 287 LYS A C 1
ATOM 2349 O O . LYS A 1 287 ? -2.121 1.687 24.057 1.00 95.56 287 LYS A O 1
ATOM 2354 N N . MET A 1 288 ? -0.626 0.102 24.606 1.00 94.56 288 MET A N 1
ATOM 2355 C CA . MET A 1 288 ? 0.562 0.849 24.226 1.00 94.56 288 MET A CA 1
ATOM 2356 C C . MET A 1 288 ? 1.202 0.211 22.992 1.00 94.56 288 MET A C 1
ATOM 2358 O O . MET A 1 288 ? 1.431 -0.998 22.954 1.00 94.56 288 MET A O 1
ATOM 2362 N N . GLU A 1 289 ? 1.489 1.025 21.982 1.00 92.94 289 GLU A N 1
ATOM 2363 C CA . GLU A 1 289 ? 2.257 0.635 20.804 1.00 92.94 289 GLU A CA 1
ATOM 2364 C C . GLU A 1 289 ? 3.623 1.315 20.802 1.00 92.94 289 GLU A C 1
ATOM 2366 O O . GLU A 1 289 ? 3.753 2.509 21.079 1.00 92.94 289 GLU A O 1
ATOM 2371 N N . TYR A 1 290 ? 4.647 0.555 20.420 1.00 86.75 290 TYR A N 1
ATOM 2372 C CA . TYR A 1 290 ? 6.006 1.057 20.270 1.00 86.75 290 TYR A CA 1
ATOM 2373 C C . TYR A 1 290 ? 6.232 1.481 18.819 1.00 86.75 290 TYR A C 1
ATOM 2375 O O . TYR A 1 290 ? 6.354 0.649 17.915 1.00 86.75 290 TYR A O 1
ATOM 2383 N N . GLY A 1 291 ? 6.305 2.790 18.576 1.00 68.62 291 GLY A N 1
ATOM 2384 C CA . GLY A 1 291 ? 6.716 3.302 17.276 1.00 68.62 291 GLY A CA 1
ATOM 2385 C C . GLY A 1 291 ? 8.195 2.996 17.040 1.00 68.62 291 GLY A C 1
ATOM 2386 O O . GLY A 1 291 ? 9.024 3.302 17.893 1.00 68.62 291 GLY A O 1
ATOM 2387 N N . ARG A 1 292 ? 8.560 2.435 15.876 1.00 55.94 292 ARG A N 1
ATOM 2388 C CA . ARG A 1 292 ? 9.972 2.233 15.478 1.00 55.94 292 ARG A CA 1
ATOM 2389 C C . ARG A 1 292 ? 10.712 3.582 15.448 1.00 55.94 292 ARG A C 1
ATOM 2391 O O . ARG A 1 292 ? 10.678 4.271 14.429 1.00 55.94 292 ARG A O 1
ATOM 2398 N N . GLY A 1 293 ? 11.334 3.955 16.568 1.00 63.31 293 GLY A N 1
ATOM 2399 C CA . GLY A 1 293 ? 12.047 5.222 16.764 1.00 63.31 293 GLY A CA 1
ATOM 2400 C C . GLY A 1 293 ? 11.157 6.459 16.945 1.00 63.31 293 GLY A C 1
ATOM 2401 O O . GLY A 1 293 ? 11.622 7.561 16.676 1.00 63.31 293 GLY A O 1
ATOM 2402 N N . LYS A 1 294 ? 9.877 6.309 17.324 1.00 62.91 294 LYS A N 1
ATOM 2403 C CA . LYS A 1 294 ? 8.906 7.430 17.375 1.00 62.91 294 LYS A CA 1
ATOM 2404 C C . LYS A 1 294 ? 8.167 7.573 18.706 1.00 62.91 294 LYS A C 1
ATOM 2406 O O . LYS A 1 294 ? 7.082 8.149 18.738 1.00 62.91 294 LYS A O 1
ATOM 2411 N N . GLY A 1 295 ? 8.776 7.091 19.789 1.00 81.06 295 GLY A N 1
ATOM 2412 C CA . GLY A 1 295 ? 8.153 7.093 21.108 1.00 81.06 295 GLY A CA 1
ATOM 2413 C C . GLY A 1 295 ? 6.975 6.123 21.168 1.00 81.06 295 GLY A C 1
ATOM 2414 O O . GLY A 1 295 ? 6.638 5.441 20.189 1.00 81.06 295 GLY A O 1
ATOM 2415 N N . ARG A 1 296 ? 6.371 6.021 22.344 1.00 92.62 296 ARG A N 1
ATOM 2416 C CA . ARG A 1 296 ? 5.193 5.187 22.579 1.00 92.62 296 ARG A CA 1
ATOM 2417 C C . ARG A 1 296 ? 3.916 5.934 22.201 1.00 92.62 296 ARG A C 1
ATOM 2419 O O . ARG A 1 296 ? 3.836 7.156 22.301 1.00 92.62 296 ARG A O 1
ATOM 2426 N N . VAL A 1 297 ? 2.897 5.199 21.774 1.00 93.50 297 VAL A N 1
ATOM 2427 C CA . VAL A 1 297 ? 1.534 5.723 21.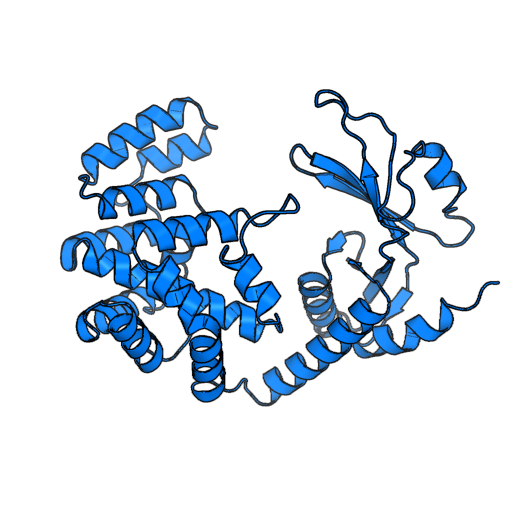618 1.00 93.50 297 VAL A CA 1
ATOM 2428 C C . VAL A 1 297 ? 0.621 4.910 22.515 1.00 93.50 297 VAL A C 1
ATOM 2430 O O . VAL A 1 297 ? 0.647 3.684 22.449 1.00 93.50 297 VAL A O 1
ATOM 2433 N N . ILE A 1 298 ? -0.169 5.581 23.346 1.00 95.25 298 ILE A N 1
ATOM 2434 C CA . ILE A 1 298 ? -1.164 4.948 24.208 1.00 95.25 298 ILE A CA 1
ATOM 2435 C C . ILE A 1 298 ? -2.551 5.233 23.651 1.00 95.25 298 ILE A C 1
ATOM 2437 O O . ILE A 1 298 ? -2.861 6.354 23.240 1.00 95.25 298 ILE A O 1
ATOM 2441 N N . TYR A 1 299 ? -3.382 4.203 23.658 1.00 95.75 299 TYR A N 1
ATOM 2442 C CA . TYR A 1 299 ? -4.773 4.242 23.251 1.00 95.75 299 TYR A CA 1
ATOM 2443 C C . TYR A 1 299 ? -5.624 3.812 24.438 1.00 95.75 299 TYR A C 1
ATOM 2445 O O . TYR A 1 299 ? -5.436 2.701 24.929 1.00 95.75 299 TYR A O 1
ATOM 2453 N N . PHE A 1 300 ? -6.555 4.661 24.865 1.00 95.56 300 PHE A N 1
ATOM 2454 C CA . PHE A 1 300 ? -7.572 4.321 25.860 1.00 95.56 300 PHE A CA 1
ATOM 2455 C C . PHE A 1 300 ? -8.906 4.045 25.162 1.00 95.56 300 PHE A C 1
ATOM 2457 O O . PHE A 1 300 ? -9.285 4.756 24.226 1.00 95.56 300 PHE A O 1
ATOM 2464 N N . TYR A 1 301 ? -9.597 2.987 25.574 1.00 94.88 301 TYR A N 1
ATOM 2465 C CA . TYR A 1 301 ? -10.832 2.526 24.941 1.00 94.88 301 TYR A CA 1
ATOM 2466 C C . TYR A 1 301 ? -11.695 1.719 25.909 1.00 94.88 301 TYR A C 1
ATOM 2468 O O . TYR A 1 301 ? -11.200 1.193 26.896 1.00 94.88 301 TYR A O 1
ATOM 2476 N N . ARG A 1 302 ? -12.980 1.562 25.593 1.00 92.69 302 ARG A N 1
ATOM 2477 C CA . ARG A 1 302 ? -13.865 0.590 26.247 1.00 92.69 302 ARG A CA 1
ATOM 2478 C C . ARG A 1 302 ? -14.128 -0.570 25.296 1.00 92.69 302 ARG A C 1
ATOM 2480 O O . ARG A 1 302 ? -14.369 -0.336 24.107 1.00 92.69 302 ARG A O 1
ATOM 2487 N N . GLU A 1 303 ? -14.017 -1.797 25.795 1.00 92.25 303 GLU A N 1
ATOM 2488 C CA . GLU A 1 303 ? -14.314 -2.995 25.009 1.00 92.25 303 GLU A CA 1
ATOM 2489 C C . GLU A 1 303 ? -15.813 -3.267 24.970 1.00 92.25 303 GLU A C 1
ATOM 2491 O O . GLU A 1 303 ? -16.535 -3.045 25.937 1.00 92.25 303 GLU A O 1
ATOM 2496 N N . ARG A 1 304 ? -16.269 -3.785 23.835 1.00 91.06 304 ARG A N 1
ATOM 2497 C CA . ARG A 1 304 ? -17.625 -4.295 23.654 1.00 91.06 304 ARG A CA 1
ATOM 2498 C C . ARG A 1 304 ? -17.611 -5.490 22.722 1.00 91.06 304 ARG A C 1
ATOM 2500 O O . ARG A 1 304 ? -16.758 -5.582 21.838 1.00 91.06 304 ARG A O 1
ATOM 2507 N N . GLU A 1 305 ? -18.573 -6.380 22.896 1.00 93.38 305 GLU A N 1
ATOM 2508 C CA . GLU A 1 305 ? -18.819 -7.469 21.958 1.00 93.38 305 GLU A CA 1
ATOM 2509 C C . GLU A 1 305 ? -19.799 -7.008 20.884 1.00 93.38 305 GLU A C 1
ATOM 2511 O O . GLU A 1 305 ? -20.812 -6.378 21.179 1.00 93.38 305 GLU A O 1
ATOM 2516 N N . ILE A 1 306 ? -19.477 -7.309 19.631 1.00 93.94 306 ILE A N 1
ATOM 2517 C CA . ILE A 1 306 ? -20.337 -7.031 18.480 1.00 93.94 306 ILE A CA 1
ATOM 2518 C C . ILE A 1 306 ? -20.486 -8.285 17.629 1.00 93.94 306 ILE A C 1
ATOM 2520 O O . ILE A 1 306 ? -19.559 -9.096 17.539 1.00 93.94 306 ILE A O 1
ATOM 2524 N N . LYS A 1 307 ? -21.647 -8.424 16.991 1.00 93.81 307 LYS A N 1
ATOM 2525 C CA . LYS A 1 307 ? -21.994 -9.558 16.120 1.00 93.81 307 LYS A CA 1
ATOM 2526 C C . LYS A 1 307 ? -22.058 -9.184 14.644 1.00 93.81 307 LYS A C 1
ATOM 2528 O O . LYS A 1 307 ? -22.025 -10.043 13.766 1.00 93.81 307 LYS A O 1
ATOM 2533 N N . SER A 1 308 ? -22.097 -7.889 14.355 1.00 91.69 308 SER A N 1
ATOM 2534 C CA . SER A 1 308 ? -22.131 -7.342 13.004 1.00 91.69 308 SER A CA 1
ATOM 2535 C C . SER A 1 308 ? -21.297 -6.067 12.909 1.00 91.69 308 SER A C 1
ATOM 2537 O O . SER A 1 308 ? -20.945 -5.444 13.912 1.00 91.69 308 SER A O 1
ATOM 2539 N N . LEU A 1 309 ? -20.943 -5.672 11.685 1.00 89.56 309 LEU A N 1
ATOM 2540 C CA . LEU A 1 309 ? -20.199 -4.431 11.470 1.00 89.56 309 LEU A CA 1
ATOM 2541 C C . LEU A 1 309 ? -21.098 -3.211 11.712 1.00 89.56 309 LEU A C 1
ATOM 2543 O O . LEU A 1 309 ? -20.632 -2.151 12.117 1.00 89.56 309 LEU A O 1
ATOM 2547 N N . GLU A 1 310 ? -22.393 -3.372 11.475 1.00 88.38 310 GLU A N 1
ATOM 2548 C CA . GLU A 1 310 ? -23.438 -2.381 11.668 1.00 88.38 310 GLU A CA 1
ATOM 2549 C C . GLU A 1 310 ? -23.663 -2.059 13.151 1.00 88.38 310 GLU A C 1
ATOM 2551 O O . GLU A 1 310 ? -23.931 -0.904 13.482 1.00 88.38 310 GLU A O 1
ATOM 2556 N N . GLU A 1 311 ? -23.467 -3.024 14.057 1.00 89.81 311 GLU A N 1
ATOM 2557 C CA . GLU A 1 311 ? -23.537 -2.804 15.511 1.00 89.81 311 GLU A CA 1
ATOM 2558 C C . GLU A 1 311 ? -22.500 -1.799 16.029 1.00 89.81 311 GLU A C 1
ATOM 2560 O O . GLU A 1 311 ? -22.710 -1.142 17.049 1.00 89.81 311 GLU A O 1
ATOM 2565 N N . ILE A 1 312 ? -21.396 -1.598 15.306 1.00 85.88 312 ILE A N 1
ATOM 2566 C CA . ILE A 1 312 ? -20.426 -0.537 15.616 1.00 85.88 312 ILE A CA 1
ATOM 2567 C C . ILE A 1 312 ? -21.084 0.842 15.517 1.00 85.88 312 ILE A C 1
ATOM 2569 O O . ILE A 1 312 ? -20.771 1.746 16.288 1.00 85.88 312 ILE A O 1
ATOM 2573 N N . VAL A 1 313 ? -21.991 1.011 14.553 1.00 83.06 313 VAL A N 1
ATOM 2574 C CA . VAL A 1 313 ? -22.661 2.287 14.293 1.00 83.06 313 VAL A CA 1
ATOM 2575 C C . VAL A 1 313 ? -23.726 2.556 15.354 1.00 83.06 313 VAL A C 1
ATOM 2577 O O . VAL A 1 313 ? -23.794 3.669 15.877 1.00 83.06 313 VAL A O 1
ATOM 2580 N N . SER A 1 314 ? -24.526 1.545 15.706 1.00 75.94 314 SER A N 1
ATOM 2581 C CA . SER A 1 314 ? -25.599 1.681 16.701 1.00 75.94 314 SER A CA 1
ATOM 2582 C C . SER A 1 314 ? -25.070 1.806 18.131 1.00 75.94 314 SER A C 1
ATOM 2584 O O . SER A 1 314 ? -25.592 2.602 18.905 1.00 75.94 314 SER A O 1
ATOM 2586 N N . SER A 1 315 ? -24.000 1.090 18.479 1.00 65.19 315 SER A N 1
ATOM 2587 C CA . SER A 1 315 ? -23.467 1.071 19.848 1.00 65.19 315 SER A CA 1
ATOM 2588 C C . SER A 1 315 ? -22.810 2.385 20.292 1.00 65.19 315 SER A C 1
ATOM 2590 O O . SER A 1 315 ? -22.746 2.664 21.485 1.00 65.19 315 SER A O 1
ATOM 2592 N N . LEU A 1 316 ? -22.368 3.231 19.358 1.00 61.28 316 LEU A N 1
ATOM 2593 C CA . LEU A 1 316 ? -21.794 4.546 19.669 1.00 61.28 316 LEU A CA 1
ATOM 2594 C C . LEU A 1 316 ? -22.827 5.588 20.130 1.00 61.28 316 LEU A C 1
ATOM 2596 O O . LEU A 1 316 ? -22.428 6.633 20.632 1.00 61.28 316 LEU A O 1
ATOM 2600 N N . TYR A 1 317 ? -24.131 5.324 19.990 1.00 56.69 317 TYR A N 1
ATOM 2601 C CA . TYR A 1 317 ? -25.171 6.190 20.564 1.00 56.69 317 TYR A CA 1
ATOM 2602 C C . TYR A 1 317 ? -25.240 6.112 22.095 1.00 56.69 317 TYR A C 1
ATOM 2604 O O . TYR A 1 317 ? -25.788 7.014 22.718 1.00 56.69 317 TYR A O 1
ATOM 2612 N N . ILE A 1 318 ? -24.681 5.058 22.696 1.00 53.97 318 ILE A N 1
ATOM 2613 C CA . ILE A 1 318 ? -24.765 4.804 24.139 1.00 53.97 318 ILE A CA 1
ATOM 2614 C C . ILE A 1 318 ? -23.607 5.490 24.889 1.00 53.97 318 ILE A C 1
ATOM 2616 O O . ILE A 1 318 ? -23.791 5.963 26.003 1.00 53.97 318 ILE A O 1
ATOM 2620 N N . ASP A 1 319 ? -22.438 5.629 24.253 1.00 51.06 319 ASP A N 1
ATOM 2621 C CA . ASP A 1 319 ? -21.212 6.162 24.877 1.00 51.06 319 ASP A CA 1
ATOM 2622 C C . ASP A 1 319 ? -21.131 7.705 24.932 1.00 51.06 319 ASP A C 1
ATOM 2624 O O . ASP A 1 319 ? -20.155 8.248 25.453 1.00 51.06 319 ASP A O 1
ATOM 2628 N N . ASP A 1 320 ? -22.104 8.424 24.361 1.00 47.44 320 ASP A N 1
ATOM 2629 C CA . ASP A 1 320 ? -22.182 9.894 24.438 1.00 47.44 320 ASP A CA 1
ATOM 2630 C C . ASP A 1 320 ? -23.089 10.381 25.589 1.00 47.44 320 ASP A C 1
ATOM 2632 O O . ASP A 1 320 ? -23.291 11.587 25.732 1.00 47.44 320 ASP A O 1
ATOM 2636 N N . PHE A 1 321 ? -23.594 9.480 26.440 1.00 34.06 321 PHE A N 1
ATOM 2637 C CA . PHE A 1 321 ? -24.192 9.875 27.714 1.00 34.06 321 PHE A CA 1
ATOM 2638 C C . PHE A 1 321 ? -23.095 10.073 28.770 1.00 34.06 321 PHE A C 1
ATOM 2640 O O . PHE A 1 321 ? -22.375 9.120 29.080 1.00 34.06 321 PHE A O 1
ATOM 2647 N N . PRO A 1 322 ? -22.946 11.287 29.332 1.00 37.69 322 PRO A N 1
ATOM 2648 C CA . PRO A 1 322 ? -22.196 11.459 30.560 1.00 37.69 322 PRO A CA 1
ATOM 2649 C C . PRO A 1 322 ? -23.044 10.830 31.669 1.00 37.69 322 PRO A C 1
ATOM 2651 O O . PRO A 1 322 ? -24.145 11.307 31.943 1.00 37.69 322 PRO A O 1
ATOM 2654 N N . PHE A 1 323 ? -22.572 9.730 32.244 1.00 34.97 323 PHE A N 1
ATOM 2655 C CA . PHE A 1 323 ? -22.951 9.402 33.613 1.00 34.97 323 PHE A CA 1
ATOM 2656 C C . PHE A 1 323 ? -21.982 10.117 34.543 1.00 34.97 323 PHE A C 1
ATOM 2658 O O . PHE A 1 323 ? -20.766 10.080 34.233 1.00 34.97 323 PHE A O 1
#

Mean predicted aligned error: 8.64 Å

Sequence (323 aa):
MPSHKLHRKWAEECGINGDLANEVDRIIDDMSHHDSVKVMITNMIAMEAVVRLIRGNSPEDIKESLLRLSKMFPNNVRKYAKILFTDRDTTGMKVIKEIYDTYGVEGLKAAILHVVLDYIEQLYLRGYDIDEIKRRIGLRGLLWGASERKGERISYLLEEAGFKECITRNIEIILRDIKFSKPPSKAMEKDLKVHQKVLNYLKSRDIVAIVINGFVYSLVPGVRRLNSILKKQGIVRVGLVKRKHRFKEKILVGMPTDMFYNEEHYKPIPFIDLLKKYDPEEGWNWKMEYGRGKGRVIYFYREREIKSLEEIVSSLYIDDFPF

Solvent-accessible surface area (backbone atoms only — not comparable to full-atom values): 17766 Å² total; per-residue (Å²): 122,75,55,64,69,55,51,21,52,53,31,42,75,58,74,39,63,36,68,62,34,43,53,48,47,53,62,43,64,36,84,94,30,64,68,16,67,56,39,45,57,74,34,71,68,50,29,53,46,52,53,38,41,61,74,68,48,52,73,65,60,46,34,53,52,45,40,61,57,22,70,83,47,60,70,69,57,34,54,51,33,69,32,51,97,43,97,76,33,54,68,22,57,49,52,54,49,51,38,31,76,72,49,36,54,63,31,47,35,38,51,53,51,49,53,51,53,39,49,52,50,53,38,48,79,67,59,48,52,71,69,56,44,36,46,56,47,38,70,56,76,90,80,84,84,87,88,50,72,53,6,52,43,42,32,50,52,25,51,76,56,66,35,45,63,50,49,64,78,37,48,71,57,53,54,50,50,48,51,69,77,58,61,64,54,74,68,51,42,51,52,44,51,52,50,41,52,49,50,52,53,39,49,76,65,44,41,55,33,26,29,48,83,91,42,83,28,50,51,70,65,23,56,52,51,48,50,60,45,30,79,73,62,47,56,44,52,38,21,59,20,38,48,89,39,37,30,39,37,47,64,57,95,88,37,80,62,65,24,29,27,35,95,87,37,85,67,65,40,49,53,70,59,50,47,68,73,51,35,57,92,80,55,34,43,76,49,77,45,80,43,94,91,60,38,42,36,39,38,39,26,46,76,43,82,39,62,50,72,67,48,62,65,63,56,57,70,63,75,74,59,87,127

Secondary structure (DSSP, 8-state):
---HHHHHHHHHHTTS-HHHHHHHHHHHHSTTTTTTTHHHHH-HHHHHHHHHHHTT--HHHHHHHHHHHHTTS-HHHHHHHHHTTSTTS-HHHHHHHHHHHHHHHHHHHHHHHHHHHHHHHHHHTTT--HHHHHHHTT-S-S-S----HHHHHHHHHHHHHT-HHHHHHHHHHHHHHHHHHSPPPHHHHHHHHHHHHHHHHHHHTTEEEEEETTEEEEHHHHHHHHHHHHHHHS-EEEEEEEGGGEEEEEEETTEEEEEEE-SS--S-EEHHHHHHHS-GGGT-EEEEEE-TTS-EEEEEE-EEEESSSTHHHHHTTTTTS--

Nearest PDB structures (foldseek):
  7ezc-assembly1_A  TM=1.599E-01  e=5.246E+00  Homo sapiens